Protein AF-0000000080324787 (afdb_homodimer)

Foldseek 3Di:
DVVVVVVVVVVVVLVVVCCVPPPVLVVLVVVLVVLVVLCVVLVPDPVLVVLLVVLSVQLNVLSSVLVVLLVVLCVVDVDDDPVSVVSSVVSVVSNVVSVVVSVVSSCVRCVVSVD/DVVVVVVVVVVVVLLVVCCVPPPVLVVLVVVLVVLVVLCVVLVPDPVLVVLLVVLSVQLNVLSSVLVVLLVVLCVVPVDDDPVSVVSSVVSVVSNVVSNVVSVVSSCVRCVVSVD

Secondary structure (DSSP, 8-state):
-HHHHHHHHHHHHHHHHHHHH-HHHHHHHHHHHHHHHHHHHTT--HHHHHHHHHHHHHHHHHHHHHHHHHHHHHHH--S--HHHHHHHHHHHHHHHHHHHHHHHHHHHHHHHHH-/-HHHHHHHHHHHHHHHHHHHH-HHHHHHHHHHHHHHHHHHHTT--HHHHHHHHHHHHHHHHHHHHHHHHHHHHHHH--S--HHHHHHHHHHHHHHHHHHHHHHHHHHHHHHHHH-

pLDDT: mean 95.69, std 5.21, range [59.5, 98.75]

Organism: NCBI:txid1503925

InterPro domains:
  IPR000829 DAGK family [PF01219] (9-110)
  IPR000829 DAGK family [PS01069] (63-74)
  IPR000829 DAGK family [PTHR34299] (2-114)
  IPR033717 Undecaprenol kinase [cd14265] (5-110)
  IPR036945 Diacylglycerol kinase (DAGK) superfamily [G3DSA:1.10.287.3610] (1-114)

Sequence (230 aa):
MRRLIKSFGYALSGIAYTVKTQMNFKIHLVATLLVGIAGWYLQLSGNEWLWILLAIGLVLVAELLNTAIELLVDLVSPEFNVQAGKVKDVAAGAVIVAAFISVIIAALIFIPKLIMRRLIKSFGYALSGIAYTVKTQMNFKIHLVATLLVGIAGWYLQLSGNEWLWILLAIGLVLVAELLNTAIELLVDLVSPEFNVQAGKVKDVAAGAVIVAAFISVIIAALIFIPKLI

Structure (mmCIF, N/CA/C/O backbone):
data_AF-0000000080324787-model_v1
#
loop_
_entity.id
_entity.type
_entity.pdbx_description
1 polymer 'Diacylglycerol kinase'
#
loop_
_atom_site.group_PDB
_atom_site.id
_atom_site.type_symbol
_atom_site.label_atom_id
_atom_site.label_alt_id
_atom_site.label_comp_id
_atom_site.label_asym_id
_atom_site.label_entity_id
_atom_site.label_seq_id
_atom_site.pdbx_PDB_ins_code
_atom_site.Cartn_x
_atom_site.Cartn_y
_atom_site.Cartn_z
_atom_site.occupancy
_atom_site.B_iso_or_equiv
_atom_site.auth_seq_id
_atom_site.auth_comp_id
_atom_site.auth_asym_id
_atom_site.auth_atom_id
_atom_site.pdbx_PDB_model_num
ATOM 1 N N . MET A 1 1 ? -21.062 7.918 -4.551 1 59.5 1 MET A N 1
ATOM 2 C CA . MET A 1 1 ? -20.344 7.543 -5.766 1 59.5 1 MET A CA 1
ATOM 3 C C . MET A 1 1 ? -19.453 8.68 -6.238 1 59.5 1 MET A C 1
ATOM 5 O O . MET A 1 1 ? -18.281 8.461 -6.543 1 59.5 1 MET A O 1
ATOM 9 N N . ARG A 1 2 ? -19.938 9.656 -6.156 1 68.19 2 ARG A N 1
ATOM 10 C CA . ARG A 1 2 ? -19.172 10.82 -6.602 1 68.19 2 ARG A CA 1
ATOM 11 C C . ARG A 1 2 ? -17.938 11.023 -5.734 1 68.19 2 ARG A C 1
ATOM 13 O O . ARG A 1 2 ? -16.844 11.312 -6.242 1 68.19 2 ARG A O 1
ATOM 20 N N . ARG A 1 3 ? -18.094 10.789 -4.516 1 77.25 3 ARG A N 1
ATOM 21 C CA . ARG A 1 3 ? -16.984 10.977 -3.584 1 77.25 3 ARG A CA 1
ATOM 22 C C . ARG A 1 3 ? -15.883 9.953 -3.828 1 77.25 3 ARG A C 1
ATOM 24 O O . ARG A 1 3 ? -14.695 10.273 -3.756 1 77.25 3 ARG A O 1
ATOM 31 N N . LEU A 1 4 ? -16.312 8.758 -4.219 1 77 4 LEU A N 1
ATOM 32 C CA . LEU A 1 4 ? -15.359 7.688 -4.488 1 77 4 LEU A CA 1
ATOM 33 C C . LEU A 1 4 ? -14.562 7.977 -5.758 1 77 4 LEU A C 1
ATOM 35 O O . LEU A 1 4 ? -13.352 7.789 -5.793 1 77 4 LEU A O 1
ATOM 39 N N . ILE A 1 5 ? -15.266 8.359 -6.766 1 82.06 5 ILE A N 1
ATOM 40 C CA . ILE A 1 5 ? -14.625 8.656 -8.039 1 82.06 5 ILE A CA 1
ATOM 41 C C . ILE A 1 5 ? -13.648 9.82 -7.867 1 82.06 5 ILE A C 1
ATOM 43 O O . ILE A 1 5 ? -12.531 9.789 -8.398 1 82.06 5 ILE A O 1
ATOM 47 N N . LYS A 1 6 ? -14.047 10.789 -7.148 1 85.06 6 LYS A N 1
ATOM 48 C CA . LYS A 1 6 ? -13.164 11.922 -6.891 1 85.06 6 LYS A CA 1
ATOM 49 C C . LYS A 1 6 ? -11.922 11.484 -6.117 1 85.06 6 LYS A C 1
ATOM 51 O O . LYS A 1 6 ? -10.812 11.938 -6.406 1 85.06 6 LYS A O 1
ATOM 56 N N . SER A 1 7 ? -12.156 10.586 -5.23 1 86.44 7 SER A N 1
ATOM 57 C CA . SER A 1 7 ? -11.047 10.086 -4.422 1 86.44 7 SER A CA 1
ATOM 58 C C . SER A 1 7 ? -10.039 9.328 -5.277 1 86.44 7 SER A C 1
ATOM 60 O O . SER A 1 7 ? -8.828 9.43 -5.059 1 86.44 7 SER A O 1
ATOM 62 N N . PHE A 1 8 ? -10.578 8.625 -6.254 1 90.25 8 PHE A N 1
ATOM 63 C CA . PHE A 1 8 ? -9.711 7.918 -7.188 1 90.25 8 PHE A CA 1
ATOM 64 C C . PHE A 1 8 ? -8.875 8.898 -8 1 90.25 8 PHE A C 1
ATOM 66 O O . PHE A 1 8 ? -7.688 8.664 -8.234 1 90.25 8 PHE A O 1
ATOM 73 N N . GLY A 1 9 ? -9.492 9.977 -8.43 1 92.56 9 GLY A N 1
ATOM 74 C CA . GLY A 1 9 ? -8.766 11.008 -9.148 1 92.56 9 GLY A CA 1
ATOM 75 C C . GLY A 1 9 ? -7.648 11.625 -8.328 1 92.56 9 GLY A C 1
ATOM 76 O O . GLY A 1 9 ? -6.543 11.844 -8.836 1 92.56 9 GLY A O 1
ATOM 77 N N . TYR A 1 10 ? -7.895 11.906 -7.117 1 93.31 10 TYR A N 1
ATOM 78 C CA . TYR A 1 10 ? -6.902 12.477 -6.211 1 93.31 10 TYR A CA 1
ATOM 79 C C . TYR A 1 10 ? -5.738 11.508 -6.004 1 93.31 10 TYR A C 1
ATOM 81 O O . TYR A 1 10 ? -4.578 11.922 -6.012 1 93.31 10 TYR A O 1
ATOM 89 N N . ALA A 1 11 ? -6.102 10.273 -5.855 1 95.81 11 ALA A N 1
ATOM 90 C CA . ALA A 1 11 ? -5.082 9.25 -5.652 1 95.81 11 ALA A CA 1
ATOM 91 C C . ALA A 1 11 ? -4.172 9.133 -6.871 1 95.81 11 ALA A C 1
ATOM 93 O O . ALA A 1 11 ? -2.951 9.031 -6.738 1 95.81 11 ALA A O 1
ATOM 94 N N . LEU A 1 12 ? -4.762 9.188 -8.078 1 96.56 12 LEU A N 1
ATOM 95 C CA . LEU A 1 12 ? -3.984 9.102 -9.312 1 96.56 12 LEU A CA 1
ATOM 96 C C . LEU A 1 12 ? -3.086 10.328 -9.469 1 96.56 12 LEU A C 1
ATOM 98 O O . LEU A 1 12 ? -1.963 10.219 -9.969 1 96.56 12 LEU A O 1
ATOM 102 N N . SER A 1 13 ? -3.59 11.406 -9.078 1 96.88 13 SER A N 1
ATOM 103 C CA . SER A 1 13 ? -2.771 12.609 -9.086 1 96.88 13 SER A CA 1
ATOM 104 C C . SER A 1 13 ? -1.568 12.477 -8.164 1 96.88 13 SER A C 1
ATOM 106 O O . SER A 1 13 ? -0.473 12.938 -8.484 1 96.88 13 SER A O 1
ATOM 108 N N . GLY A 1 14 ? -1.801 11.852 -7.02 1 97.62 14 GLY A N 1
ATOM 109 C CA . GLY A 1 14 ? -0.712 11.594 -6.09 1 97.62 14 GLY A CA 1
ATOM 110 C C . GLY A 1 14 ? 0.354 10.68 -6.652 1 97.62 14 GLY A C 1
ATOM 111 O O . GLY A 1 14 ? 1.55 10.93 -6.488 1 97.62 14 GLY A O 1
ATOM 112 N N . ILE A 1 15 ? -0.075 9.695 -7.324 1 98.19 15 ILE A N 1
ATOM 113 C CA . ILE A 1 15 ? 0.857 8.766 -7.949 1 98.19 15 ILE A CA 1
ATOM 114 C C . ILE A 1 15 ? 1.644 9.477 -9.047 1 98.19 15 ILE A C 1
ATOM 116 O O . ILE A 1 15 ? 2.867 9.352 -9.125 1 98.19 15 ILE A O 1
ATOM 120 N N . ALA A 1 16 ? 0.938 10.211 -9.875 1 98.12 16 ALA A N 1
ATOM 121 C CA . ALA A 1 16 ? 1.589 10.969 -10.938 1 98.12 16 ALA A CA 1
ATOM 122 C C . ALA A 1 16 ? 2.631 11.93 -10.375 1 98.12 16 ALA A C 1
ATOM 124 O O . ALA A 1 16 ? 3.723 12.07 -10.93 1 98.12 16 ALA A O 1
ATOM 125 N N . TYR A 1 17 ? 2.326 12.609 -9.328 1 98.12 17 TYR A N 1
ATOM 126 C CA . TYR A 1 17 ? 3.26 13.516 -8.664 1 98.12 17 TYR A CA 1
ATOM 127 C C . TYR A 1 17 ? 4.523 12.773 -8.234 1 98.12 17 TYR A C 1
ATOM 129 O O . TYR A 1 17 ? 5.637 13.266 -8.438 1 98.12 17 TYR A O 1
ATOM 137 N N . THR A 1 18 ? 4.289 11.625 -7.645 1 98.19 18 THR A N 1
ATOM 138 C CA . THR A 1 18 ? 5.41 10.836 -7.145 1 98.19 18 THR A CA 1
ATOM 139 C C . THR A 1 18 ? 6.301 10.367 -8.289 1 98.19 18 THR A C 1
ATOM 141 O O . THR A 1 18 ? 7.527 10.43 -8.195 1 98.19 18 THR A O 1
ATOM 144 N N . VAL A 1 19 ? 5.719 9.938 -9.383 1 98 19 VAL A N 1
ATOM 145 C CA . VAL A 1 19 ? 6.473 9.508 -10.555 1 98 19 VAL A CA 1
ATOM 146 C C . VAL A 1 19 ? 7.301 10.672 -11.094 1 98 19 VAL A C 1
ATOM 148 O O . VAL A 1 19 ? 8.461 10.5 -11.469 1 98 19 VAL A O 1
ATOM 151 N N . LYS A 1 20 ? 6.766 11.789 -11.094 1 97.69 20 LYS A N 1
ATOM 152 C CA . LYS A 1 20 ? 7.398 12.961 -11.688 1 97.69 20 LYS A CA 1
ATOM 153 C C . LYS A 1 20 ? 8.523 13.492 -10.797 1 97.69 20 LYS A C 1
ATOM 155 O O . LYS A 1 20 ? 9.523 14 -11.297 1 97.69 20 LYS A O 1
ATOM 160 N N . THR A 1 21 ? 8.445 13.281 -9.516 1 97.38 21 THR A N 1
ATOM 161 C CA . THR A 1 21 ? 9.328 14.039 -8.633 1 97.38 21 THR A CA 1
ATOM 162 C C . THR A 1 21 ? 10.305 13.109 -7.922 1 97.38 21 THR A C 1
ATOM 164 O O . THR A 1 21 ? 11.32 13.562 -7.387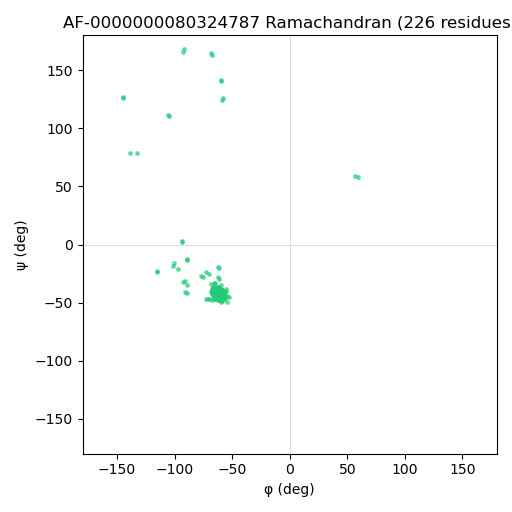 1 97.38 21 THR A O 1
ATOM 167 N N . GLN A 1 22 ? 9.93 11.844 -7.797 1 97.5 22 GLN A N 1
ATOM 168 C CA . GLN A 1 22 ? 10.766 10.914 -7.039 1 97.5 22 GLN A CA 1
ATOM 169 C C . GLN A 1 22 ? 11.531 9.977 -7.969 1 97.5 22 GLN A C 1
ATOM 171 O O . GLN A 1 22 ? 10.953 9.055 -8.547 1 97.5 22 GLN A O 1
ATOM 176 N N . MET A 1 23 ? 12.844 10.188 -8 1 97.25 23 MET A N 1
ATOM 177 C CA . MET A 1 23 ? 13.695 9.328 -8.812 1 97.25 23 MET A CA 1
ATOM 178 C C . MET A 1 23 ? 13.617 7.883 -8.336 1 97.25 23 MET A C 1
ATOM 180 O O . MET A 1 23 ? 13.586 6.957 -9.148 1 97.25 23 MET A O 1
ATOM 184 N N . ASN A 1 24 ? 13.617 7.695 -7.008 1 97.12 24 ASN A N 1
ATOM 185 C CA . ASN A 1 24 ? 13.516 6.352 -6.449 1 97.12 24 ASN A CA 1
ATOM 186 C C . ASN A 1 24 ? 12.281 5.621 -6.965 1 97.12 24 ASN A C 1
ATOM 188 O O . ASN A 1 24 ? 12.336 4.422 -7.242 1 97.12 24 ASN A O 1
ATOM 192 N N . PHE A 1 25 ? 11.203 6.281 -7.078 1 98.25 25 PHE A N 1
ATOM 193 C CA . PHE A 1 25 ? 9.969 5.648 -7.535 1 98.25 25 PHE A CA 1
ATOM 194 C C . PHE A 1 25 ? 10.086 5.223 -8.992 1 98.25 25 PHE A C 1
ATOM 196 O O . PHE A 1 25 ? 9.617 4.148 -9.367 1 98.25 25 PHE A O 1
ATOM 203 N N . LYS A 1 26 ? 10.68 6.008 -9.789 1 98.06 26 LYS A N 1
ATOM 204 C CA . LYS A 1 26 ? 10.922 5.66 -11.188 1 98.06 26 LYS A CA 1
ATOM 205 C C . LYS A 1 26 ? 11.781 4.402 -11.297 1 98.06 26 LYS A C 1
ATOM 207 O O . LYS A 1 26 ? 11.508 3.525 -12.117 1 98.06 26 LYS A O 1
ATOM 212 N N . ILE A 1 27 ? 12.758 4.352 -10.484 1 97.75 27 ILE A N 1
ATOM 213 C CA . ILE A 1 27 ? 13.633 3.186 -10.469 1 97.75 27 ILE A CA 1
ATOM 214 C C . ILE A 1 27 ? 12.828 1.946 -10.078 1 97.75 27 ILE A C 1
ATOM 216 O O . ILE A 1 27 ? 12.961 0.892 -10.703 1 97.75 27 ILE A O 1
ATOM 220 N N . HIS A 1 28 ? 11.977 2.121 -9.039 1 98.12 28 HIS A N 1
ATOM 221 C CA . HIS A 1 28 ? 11.141 1.005 -8.617 1 98.12 28 HIS A CA 1
ATOM 222 C C . HIS A 1 28 ? 10.188 0.582 -9.727 1 98.12 28 HIS A C 1
ATOM 224 O O . HIS A 1 28 ? 9.922 -0.61 -9.906 1 98.12 28 HIS A O 1
ATOM 230 N N . LEU A 1 29 ? 9.656 1.534 -10.492 1 98.19 29 LEU A N 1
ATOM 231 C CA . LEU A 1 29 ? 8.75 1.203 -11.586 1 98.19 29 LEU A CA 1
ATOM 232 C C . LEU A 1 29 ? 9.484 0.45 -12.688 1 98.19 29 LEU A C 1
ATOM 234 O O . LEU A 1 29 ? 8.953 -0.515 -13.242 1 98.19 29 LEU A O 1
ATOM 238 N N . VAL A 1 30 ? 10.672 0.864 -13.023 1 97.94 30 VAL A N 1
ATOM 239 C CA . VAL A 1 30 ? 11.477 0.183 -14.023 1 97.94 30 VAL A CA 1
ATOM 240 C C . VAL A 1 30 ? 11.805 -1.23 -13.555 1 97.94 30 VAL A C 1
ATOM 242 O O . VAL A 1 30 ? 11.695 -2.191 -14.32 1 97.94 30 VAL A O 1
ATOM 245 N N . ALA A 1 31 ? 12.234 -1.33 -12.312 1 97.94 31 ALA A N 1
ATOM 246 C CA . ALA A 1 31 ? 12.516 -2.646 -11.742 1 97.94 31 ALA A CA 1
ATOM 247 C C . ALA A 1 31 ? 11.289 -3.549 -11.812 1 97.94 31 ALA A C 1
ATOM 249 O O . ALA A 1 31 ? 11.398 -4.738 -12.125 1 97.94 31 ALA A O 1
ATOM 250 N N . THR A 1 32 ? 10.117 -2.996 -11.461 1 98.06 32 THR A N 1
ATOM 251 C CA . THR A 1 32 ? 8.859 -3.734 -11.516 1 98.06 32 THR A CA 1
ATOM 252 C C . THR A 1 32 ? 8.617 -4.273 -12.922 1 98.06 32 THR A C 1
ATOM 254 O O . THR A 1 32 ? 8.25 -5.441 -13.086 1 98.06 32 THR A O 1
ATOM 257 N N . LEU A 1 33 ? 8.828 -3.443 -13.898 1 97.94 33 LEU A N 1
ATOM 258 C CA . LEU A 1 33 ? 8.633 -3.854 -15.281 1 97.94 33 LEU A CA 1
ATOM 259 C C . LEU A 1 33 ? 9.617 -4.957 -15.664 1 97.94 33 LEU A C 1
ATOM 261 O O . LEU A 1 33 ? 9.234 -5.945 -16.297 1 97.94 33 LEU A O 1
ATOM 265 N N . LEU A 1 34 ? 10.859 -4.809 -15.305 1 97.88 34 LEU A N 1
ATOM 266 C CA . LEU A 1 34 ? 11.883 -5.793 -15.633 1 97.88 34 LEU A CA 1
ATOM 267 C C . LEU A 1 34 ? 11.586 -7.129 -14.961 1 97.88 34 LEU A C 1
ATOM 269 O O . LEU A 1 34 ? 11.695 -8.18 -15.602 1 97.88 34 LEU A O 1
ATOM 273 N N . VAL A 1 35 ? 11.211 -7.062 -13.711 1 98 35 VAL A N 1
ATOM 274 C CA . VAL A 1 35 ? 10.891 -8.281 -12.984 1 98 35 VAL A CA 1
ATOM 275 C C . VAL A 1 35 ? 9.656 -8.938 -13.594 1 98 35 VAL A C 1
ATOM 277 O O . VAL A 1 35 ? 9.555 -10.164 -13.648 1 98 35 VAL A O 1
ATOM 280 N N . GLY A 1 36 ? 8.695 -8.117 -14.016 1 98 36 GLY A N 1
ATOM 281 C CA . GLY A 1 36 ? 7.523 -8.648 -14.703 1 98 36 GLY A CA 1
ATOM 282 C C . GLY A 1 36 ? 7.863 -9.383 -15.984 1 98 36 GLY A C 1
ATOM 283 O O . GLY A 1 36 ? 7.367 -10.492 -16.219 1 98 36 GLY A O 1
ATOM 284 N N . ILE A 1 37 ? 8.68 -8.781 -16.797 1 97.94 37 ILE A N 1
ATOM 285 C CA . ILE A 1 37 ? 9.094 -9.367 -18.062 1 97.94 37 ILE A CA 1
ATOM 286 C C . ILE A 1 37 ? 9.883 -10.648 -17.812 1 97.94 37 ILE A C 1
ATOM 288 O O . ILE A 1 37 ? 9.648 -11.672 -18.453 1 97.94 37 ILE A O 1
ATOM 292 N N . ALA A 1 38 ? 10.812 -10.617 -16.906 1 97.81 38 ALA A N 1
ATOM 293 C CA . ALA A 1 38 ? 11.602 -11.789 -16.547 1 97.81 38 ALA A CA 1
ATOM 294 C C . ALA A 1 38 ? 10.711 -12.93 -16.062 1 97.81 38 ALA A C 1
ATOM 296 O O . ALA A 1 38 ? 10.914 -14.086 -16.422 1 97.81 38 ALA A O 1
ATOM 297 N N . GLY A 1 39 ? 9.734 -12.562 -15.188 1 97.81 39 GLY A N 1
ATOM 298 C CA . GLY A 1 39 ? 8.812 -13.57 -14.695 1 97.81 39 GLY A CA 1
ATOM 299 C C . GLY A 1 39 ? 8 -14.227 -15.797 1 97.81 39 GLY A C 1
ATOM 300 O O . GLY A 1 39 ? 7.777 -15.438 -15.773 1 97.81 39 GLY A O 1
ATOM 301 N N . TRP A 1 40 ? 7.582 -13.375 -16.703 1 97.62 40 TRP A N 1
ATOM 302 C CA . TRP A 1 40 ? 6.84 -13.906 -17.859 1 97.62 40 TRP A CA 1
ATOM 303 C C . TRP A 1 40 ? 7.73 -14.805 -18.703 1 97.62 40 TRP A C 1
ATOM 305 O O . TRP A 1 40 ? 7.332 -15.914 -19.078 1 97.62 40 TRP A O 1
ATOM 315 N N . TYR A 1 41 ? 8.953 -14.391 -18.953 1 97.31 41 TYR A N 1
ATOM 316 C CA . TYR A 1 41 ? 9.891 -15.109 -19.797 1 97.31 41 TYR A CA 1
ATOM 317 C C . TYR A 1 41 ? 10.289 -16.438 -19.172 1 97.31 41 TYR A C 1
ATOM 319 O O . TYR A 1 41 ? 10.391 -17.453 -19.859 1 97.31 41 TYR A O 1
ATOM 327 N N . LEU A 1 42 ? 10.438 -16.453 -17.906 1 97.56 42 LEU A N 1
ATOM 328 C CA . LEU A 1 42 ? 10.914 -17.641 -17.203 1 97.56 42 LEU A CA 1
ATOM 329 C C . LEU A 1 42 ? 9.742 -18.484 -16.719 1 97.56 42 LEU A C 1
ATOM 331 O O . LEU A 1 42 ? 9.938 -19.453 -15.984 1 97.56 42 LEU A O 1
ATOM 335 N N . GLN A 1 43 ? 8.523 -18.047 -17.031 1 97.19 43 GLN A N 1
ATOM 336 C CA . GLN A 1 43 ? 7.301 -18.797 -16.75 1 97.19 43 GLN A CA 1
ATOM 337 C C . GLN A 1 43 ? 7.152 -19.078 -15.266 1 97.19 43 GLN A C 1
ATOM 339 O O . GLN A 1 43 ? 6.953 -20.234 -14.867 1 97.19 43 GLN A O 1
ATOM 344 N N . LEU A 1 44 ? 7.133 -18.078 -14.539 1 97.06 44 LEU A N 1
ATOM 345 C CA . LEU A 1 44 ? 6.926 -18.219 -13.102 1 97.06 44 LEU A CA 1
ATOM 346 C C . LEU A 1 44 ? 5.59 -18.891 -12.812 1 97.06 44 LEU A C 1
ATOM 348 O O . LEU A 1 44 ? 4.602 -18.641 -13.508 1 97.06 44 LEU A O 1
ATOM 352 N N . SER A 1 45 ? 5.645 -19.797 -11.719 1 96.19 45 SER A N 1
ATOM 353 C CA . SER A 1 45 ? 4.402 -20.391 -11.242 1 96.19 45 SER A CA 1
ATOM 354 C C . SER A 1 45 ? 3.498 -19.359 -10.586 1 96.19 45 SER A C 1
ATOM 356 O O . SER A 1 45 ? 3.947 -18.266 -10.25 1 96.19 45 SER A O 1
ATOM 358 N N . GLY A 1 46 ? 2.166 -19.719 -10.375 1 95.44 46 GLY A N 1
ATOM 359 C CA . GLY A 1 46 ? 1.242 -18.828 -9.68 1 95.44 46 GLY A CA 1
ATOM 360 C C . GLY A 1 46 ? 1.741 -18.406 -8.312 1 95.44 46 GLY A C 1
ATOM 361 O O . GLY A 1 46 ? 1.663 -17.234 -7.953 1 95.44 46 GLY A O 1
ATOM 362 N N . ASN A 1 47 ? 2.24 -19.422 -7.617 1 95.25 47 ASN A N 1
ATOM 363 C CA . ASN A 1 47 ? 2.752 -19.141 -6.281 1 95.25 47 ASN A CA 1
ATOM 364 C C . ASN A 1 47 ? 3.928 -18.172 -6.324 1 95.25 47 ASN A C 1
ATOM 366 O O . ASN A 1 47 ? 4.031 -17.281 -5.48 1 95.25 47 ASN A O 1
ATOM 370 N N . GLU A 1 48 ? 4.789 -18.297 -7.262 1 97.31 48 GLU A N 1
ATOM 371 C CA . GLU A 1 48 ? 5.934 -17.406 -7.406 1 97.31 48 GLU A CA 1
ATOM 372 C C . GLU A 1 48 ? 5.484 -15.992 -7.75 1 97.31 48 GLU A C 1
ATOM 374 O O . GLU A 1 48 ? 6.027 -15.016 -7.227 1 97.31 48 GLU A O 1
ATOM 379 N N . TRP A 1 49 ? 4.488 -15.867 -8.594 1 97.56 49 TRP A N 1
ATOM 380 C CA . TRP A 1 49 ? 3.938 -14.562 -8.945 1 97.56 49 TRP A CA 1
ATOM 381 C C . TRP A 1 49 ? 3.355 -13.867 -7.719 1 97.56 49 TRP A C 1
ATOM 383 O O . TRP A 1 49 ? 3.465 -12.648 -7.578 1 97.56 49 TRP A O 1
ATOM 393 N N . LEU A 1 50 ? 2.742 -14.609 -6.867 1 97.94 50 LEU A N 1
ATOM 394 C CA . LEU A 1 50 ? 2.152 -14.031 -5.664 1 97.94 50 LEU A CA 1
ATOM 395 C C . LEU A 1 50 ? 3.219 -13.367 -4.801 1 97.94 50 LEU A C 1
ATOM 397 O O . LEU A 1 50 ? 3.01 -12.273 -4.285 1 97.94 50 LEU A O 1
ATOM 401 N N . TRP A 1 51 ? 4.348 -14.016 -4.621 1 97.19 51 TRP A N 1
ATOM 402 C CA . TRP A 1 51 ? 5.441 -13.453 -3.836 1 97.19 51 TRP A CA 1
ATOM 403 C C . TRP A 1 51 ? 6 -12.195 -4.492 1 97.19 51 TRP A C 1
ATOM 405 O O . TRP A 1 51 ? 6.281 -11.211 -3.812 1 97.19 51 TRP A O 1
ATOM 415 N N . ILE A 1 52 ? 6.141 -12.242 -5.789 1 98.12 52 ILE A N 1
ATOM 416 C CA . ILE A 1 52 ? 6.688 -11.102 -6.52 1 98.12 52 ILE A CA 1
ATOM 417 C C . ILE A 1 52 ? 5.742 -9.906 -6.398 1 98.12 52 ILE A C 1
ATOM 419 O O . ILE A 1 52 ? 6.184 -8.789 -6.141 1 98.12 52 ILE A O 1
ATOM 423 N N . LEU A 1 53 ? 4.477 -10.164 -6.566 1 98.19 53 LEU A N 1
ATOM 424 C CA . LEU A 1 53 ? 3.486 -9.094 -6.496 1 98.19 53 LEU A CA 1
ATOM 425 C C . LEU A 1 53 ? 3.477 -8.453 -5.109 1 98.19 53 LEU A C 1
ATOM 427 O O . LEU A 1 53 ? 3.418 -7.23 -4.988 1 98.19 53 LEU A O 1
ATOM 431 N N . LEU A 1 54 ? 3.562 -9.234 -4.086 1 97.75 54 LEU A N 1
ATOM 432 C CA . LEU A 1 54 ? 3.576 -8.695 -2.73 1 97.75 54 LEU A CA 1
ATOM 433 C C . LEU A 1 54 ? 4.824 -7.844 -2.494 1 97.75 54 LEU A C 1
ATOM 435 O O . LEU A 1 54 ? 4.75 -6.797 -1.852 1 97.75 54 LEU A O 1
ATOM 439 N N . ALA A 1 55 ? 5.906 -8.359 -2.979 1 98.19 55 ALA A N 1
ATOM 440 C CA . ALA A 1 55 ? 7.156 -7.621 -2.834 1 98.19 55 ALA A CA 1
ATOM 441 C C . ALA A 1 55 ? 7.082 -6.273 -3.547 1 98.19 55 ALA A C 1
ATOM 443 O O . ALA A 1 55 ? 7.5 -5.25 -2.996 1 98.19 55 ALA A O 1
ATOM 444 N N . ILE A 1 56 ? 6.559 -6.293 -4.773 1 98.19 56 ILE A N 1
ATOM 445 C CA . ILE A 1 56 ? 6.383 -5.066 -5.543 1 98.19 56 ILE A CA 1
ATOM 446 C C . ILE A 1 56 ? 5.469 -4.109 -4.781 1 98.19 56 ILE A C 1
ATOM 448 O O . ILE A 1 56 ? 5.789 -2.926 -4.629 1 98.19 56 ILE A O 1
ATOM 452 N N . GLY A 1 57 ? 4.34 -4.59 -4.324 1 98.44 57 GLY A N 1
ATOM 453 C CA . GLY A 1 57 ? 3.41 -3.771 -3.562 1 98.44 57 GLY A CA 1
ATOM 454 C C . GLY A 1 57 ? 4.039 -3.148 -2.33 1 98.44 57 GLY A C 1
ATOM 455 O O . GLY A 1 57 ? 3.82 -1.969 -2.045 1 98.44 57 GLY A O 1
ATOM 456 N N . LEU A 1 58 ? 4.797 -3.945 -1.609 1 98.06 58 LEU A N 1
ATOM 457 C CA . LEU A 1 58 ? 5.465 -3.484 -0.397 1 98.06 58 LEU A CA 1
ATOM 458 C C . LEU A 1 58 ? 6.363 -2.287 -0.692 1 98.06 58 LEU A C 1
ATOM 460 O O . LEU A 1 58 ? 6.312 -1.28 0.019 1 98.06 58 LEU A O 1
ATOM 464 N N . VAL A 1 59 ? 7.133 -2.371 -1.735 1 98.75 59 VAL A N 1
ATOM 465 C CA . VAL A 1 59 ? 8.109 -1.333 -2.055 1 98.75 59 VAL A CA 1
ATOM 466 C C . VAL A 1 59 ? 7.387 -0.078 -2.543 1 98.75 59 VAL A C 1
ATOM 468 O O . VAL A 1 59 ? 7.699 1.032 -2.105 1 98.75 59 VAL A O 1
ATOM 471 N N . LEU A 1 60 ? 6.457 -0.254 -3.443 1 98.75 60 LEU A N 1
ATOM 472 C CA . LEU A 1 60 ? 5.777 0.898 -4.023 1 98.75 60 LEU A CA 1
ATOM 473 C C . LEU A 1 60 ? 4.957 1.634 -2.969 1 98.75 60 LEU A C 1
ATOM 475 O O . LEU A 1 60 ? 4.953 2.865 -2.928 1 98.75 60 LEU A O 1
ATOM 479 N N . VAL A 1 61 ? 4.273 0.901 -2.127 1 98.69 61 VAL A N 1
ATOM 480 C CA . VAL A 1 61 ? 3.482 1.503 -1.061 1 98.69 61 VAL A CA 1
ATOM 481 C C . VAL A 1 61 ? 4.402 2.238 -0.088 1 98.69 61 VAL A C 1
ATOM 483 O O . VAL A 1 61 ? 4.113 3.369 0.314 1 98.69 61 VAL A O 1
ATOM 486 N N . ALA A 1 62 ? 5.496 1.647 0.289 1 98.62 62 ALA A N 1
ATOM 487 C CA . ALA A 1 62 ? 6.457 2.287 1.185 1 98.62 62 ALA A CA 1
ATOM 488 C C . ALA A 1 62 ? 6.965 3.6 0.597 1 98.62 62 ALA A C 1
ATOM 490 O O . ALA A 1 62 ? 7.078 4.602 1.306 1 98.62 62 ALA A O 1
ATOM 491 N N . GLU A 1 63 ? 7.316 3.6 -0.685 1 98.69 63 GLU A N 1
ATOM 492 C CA . GLU A 1 63 ? 7.84 4.797 -1.332 1 98.69 63 GLU A CA 1
ATOM 493 C C . GLU A 1 63 ? 6.793 5.906 -1.373 1 98.69 63 GLU A C 1
ATOM 495 O O . GLU A 1 63 ? 7.113 7.078 -1.157 1 98.69 63 GLU A O 1
ATOM 500 N N . LEU A 1 64 ? 5.578 5.547 -1.685 1 98.75 64 LEU A N 1
ATOM 501 C CA . LEU A 1 64 ? 4.508 6.535 -1.705 1 98.75 64 LEU A CA 1
ATOM 502 C C . LEU A 1 64 ? 4.289 7.129 -0.316 1 98.75 64 LEU A C 1
ATOM 504 O O . LEU A 1 64 ? 4.148 8.344 -0.17 1 98.75 64 LEU A O 1
ATOM 508 N N . LEU A 1 65 ? 4.289 6.312 0.694 1 98.5 65 LEU A N 1
ATOM 509 C CA . LEU A 1 65 ? 4.133 6.805 2.059 1 98.5 65 LEU A CA 1
ATOM 510 C C . LEU A 1 65 ? 5.328 7.664 2.465 1 98.5 65 LEU A C 1
ATOM 512 O O . LEU A 1 65 ? 5.164 8.68 3.143 1 98.5 65 LEU A O 1
ATOM 516 N N . ASN A 1 66 ? 6.508 7.281 2.037 1 98.56 66 ASN A N 1
ATOM 517 C CA . ASN A 1 66 ? 7.691 8.102 2.275 1 98.56 66 ASN A CA 1
ATOM 518 C C . ASN A 1 66 ? 7.551 9.484 1.642 1 98.56 66 ASN A C 1
ATOM 520 O O . ASN A 1 66 ? 7.883 10.492 2.266 1 98.56 66 ASN A O 1
ATOM 524 N N . THR A 1 67 ? 7.086 9.484 0.405 1 98.69 67 THR A N 1
ATOM 525 C CA . THR A 1 67 ? 6.891 10.75 -0.302 1 98.69 67 THR A CA 1
ATOM 526 C C . THR A 1 67 ? 5.867 11.625 0.42 1 98.69 67 THR A C 1
ATOM 528 O O . THR A 1 67 ? 6.062 12.828 0.556 1 98.69 67 THR A O 1
ATOM 531 N N . ALA A 1 68 ? 4.762 11.047 0.898 1 98.62 68 ALA A N 1
ATOM 532 C CA . ALA A 1 68 ? 3.76 11.781 1.663 1 98.62 68 ALA A CA 1
ATOM 533 C C . ALA A 1 68 ? 4.367 12.383 2.926 1 98.62 68 ALA A C 1
ATOM 535 O O . ALA A 1 68 ? 4.082 13.531 3.273 1 98.62 68 ALA A O 1
ATOM 536 N N . ILE A 1 69 ? 5.203 11.617 3.584 1 98.19 69 ILE A N 1
ATOM 537 C CA . ILE A 1 69 ? 5.855 12.078 4.805 1 98.19 69 ILE A CA 1
ATOM 538 C C . ILE A 1 69 ? 6.793 13.242 4.48 1 98.19 69 ILE A C 1
ATOM 540 O O . ILE A 1 69 ? 6.82 14.242 5.199 1 98.19 69 ILE A O 1
ATOM 544 N N . GLU A 1 70 ? 7.535 13.102 3.422 1 98.06 70 GLU A N 1
ATOM 545 C CA . GLU A 1 70 ? 8.438 14.172 3.004 1 98.06 70 GLU A CA 1
ATOM 546 C C . GLU A 1 70 ? 7.668 15.461 2.734 1 98.06 70 GLU A C 1
ATOM 548 O O . GLU A 1 70 ? 8.07 16.531 3.189 1 98.06 70 GLU A O 1
ATOM 553 N N . LEU A 1 71 ? 6.598 15.328 1.976 1 98 71 LEU A N 1
ATOM 554 C CA . LEU A 1 71 ? 5.777 16.484 1.657 1 98 71 LEU A CA 1
ATOM 555 C C . LEU A 1 71 ? 5.195 17.109 2.924 1 98 71 LEU A C 1
ATOM 557 O O . LEU A 1 71 ? 5.125 18.328 3.047 1 98 71 LEU A O 1
ATOM 561 N N . LEU A 1 72 ? 4.789 16.312 3.832 1 97.62 72 LEU A N 1
ATOM 562 C CA . LEU A 1 72 ? 4.211 16.781 5.086 1 97.62 72 LEU A CA 1
ATOM 563 C C . LEU A 1 72 ? 5.25 17.531 5.918 1 97.62 72 LEU A C 1
ATOM 565 O O . LEU A 1 72 ? 4.953 18.578 6.496 1 97.62 72 LEU A O 1
ATOM 569 N N . VAL A 1 73 ? 6.418 16.938 5.984 1 97.5 73 VAL A N 1
ATOM 570 C CA . VAL A 1 73 ? 7.504 17.578 6.727 1 97.5 73 VAL A CA 1
ATOM 571 C C . VAL A 1 73 ? 7.812 18.938 6.125 1 97.5 73 VAL A C 1
ATOM 573 O O . VAL A 1 73 ? 8 19.922 6.855 1 97.5 73 VAL A O 1
ATOM 576 N N . ASP A 1 74 ? 7.809 19 4.781 1 96.44 74 ASP A N 1
ATOM 577 C CA . ASP A 1 74 ? 8.078 20.266 4.113 1 96.44 74 ASP A CA 1
ATOM 578 C C . ASP A 1 74 ? 6.965 21.281 4.391 1 96.44 74 ASP A C 1
ATOM 580 O O . ASP A 1 74 ? 7.215 22.484 4.453 1 96.44 74 ASP A O 1
ATOM 584 N N . LEU A 1 75 ? 5.801 20.797 4.516 1 94.94 75 LEU A N 1
ATOM 585 C CA . LEU A 1 75 ? 4.652 21.641 4.82 1 94.94 75 LEU A CA 1
ATOM 586 C C . LEU A 1 75 ? 4.762 22.219 6.223 1 94.94 75 LEU A C 1
ATOM 588 O O . LEU A 1 75 ? 4.504 23.406 6.426 1 94.94 75 LEU A O 1
ATOM 592 N N . VAL A 1 76 ? 5.219 21.453 7.156 1 94.94 76 VAL A N 1
ATOM 593 C CA . VAL A 1 76 ? 5.203 21.844 8.562 1 94.94 76 VAL A CA 1
ATOM 594 C C . VAL A 1 76 ? 6.488 22.594 8.906 1 94.94 76 VAL A C 1
ATOM 596 O O . VAL A 1 76 ? 6.512 23.406 9.828 1 94.94 76 VAL A O 1
ATOM 599 N N . SER A 1 77 ? 7.523 22.188 8.289 1 93.88 77 SER A N 1
ATOM 600 C CA . SER A 1 77 ? 8.844 22.75 8.539 1 93.88 77 SER A CA 1
ATOM 601 C C . SER A 1 77 ? 9.562 23.078 7.234 1 93.88 77 SER A C 1
ATOM 603 O O . SER A 1 77 ? 10.516 22.406 6.852 1 93.88 77 SER A O 1
ATOM 605 N N . PRO A 1 78 ? 9.172 24.203 6.66 1 89.38 78 PRO A N 1
ATOM 606 C CA . PRO A 1 78 ? 9.734 24.562 5.355 1 89.38 78 PRO A CA 1
ATOM 607 C C . PRO A 1 78 ? 11.203 24.953 5.438 1 89.38 78 PRO A C 1
ATOM 609 O O . PRO A 1 78 ? 11.938 24.859 4.449 1 89.38 78 PRO A O 1
ATOM 612 N N . GLU A 1 79 ? 11.594 25.422 6.668 1 92 79 GLU A N 1
ATOM 613 C CA . GLU A 1 79 ? 12.992 25.781 6.871 1 92 79 GLU A CA 1
ATOM 614 C C . GLU A 1 79 ? 13.805 24.609 7.406 1 92 79 GLU A C 1
ATOM 616 O O . GLU A 1 79 ? 13.242 23.594 7.801 1 92 79 GLU A O 1
ATOM 621 N N . PHE A 1 80 ? 15.148 24.844 7.359 1 90.75 80 PHE A N 1
ATOM 622 C CA . PHE A 1 80 ? 16.031 23.797 7.84 1 90.75 80 PHE A CA 1
ATOM 623 C C . PHE A 1 80 ? 15.734 23.469 9.305 1 90.75 80 PHE A C 1
ATOM 625 O O . PHE A 1 80 ? 15.641 24.375 10.133 1 90.75 80 PHE A O 1
ATOM 632 N N . ASN A 1 81 ? 15.469 22.234 9.586 1 94.56 81 ASN A N 1
ATOM 633 C CA . ASN A 1 81 ? 15.188 21.703 10.922 1 94.56 81 ASN A CA 1
ATOM 634 C C . ASN A 1 81 ? 15.742 20.281 11.086 1 94.56 81 ASN A C 1
ATOM 636 O O . ASN A 1 81 ? 15.422 19.391 10.305 1 94.56 81 ASN A O 1
ATOM 640 N N . VAL A 1 82 ? 16.484 20.172 12.102 1 95.19 82 VAL A N 1
ATOM 641 C CA . VAL A 1 82 ? 17.203 18.922 12.32 1 95.19 82 VAL A CA 1
ATOM 642 C C . VAL A 1 82 ? 16.203 17.781 12.539 1 95.19 82 VAL A C 1
ATOM 644 O O . VAL A 1 82 ? 16.359 16.688 12 1 95.19 82 VAL A O 1
ATOM 647 N N . GLN A 1 83 ? 15.195 18.016 13.328 1 96.31 83 GLN A N 1
ATOM 648 C CA . GLN A 1 83 ? 14.18 17 13.602 1 96.31 83 GLN A CA 1
ATOM 649 C C . GLN A 1 83 ? 13.43 16.625 12.328 1 96.31 83 GLN A C 1
ATOM 651 O O . GLN A 1 83 ? 13.094 15.461 12.117 1 96.31 83 GLN A O 1
ATOM 656 N N . ALA A 1 84 ? 13.188 17.578 11.5 1 95.94 84 ALA A N 1
ATOM 657 C CA . ALA A 1 84 ? 12.531 17.328 10.211 1 95.94 84 ALA A CA 1
ATOM 658 C C . ALA A 1 84 ? 13.383 16.406 9.336 1 95.94 84 ALA A C 1
ATOM 660 O O . ALA A 1 84 ? 12.852 15.508 8.688 1 95.94 84 ALA A O 1
ATOM 661 N N . GLY A 1 85 ? 14.688 16.703 9.352 1 96.5 85 GLY A N 1
ATOM 662 C CA . GLY A 1 85 ? 15.594 15.828 8.617 1 96.5 85 GLY A CA 1
ATOM 663 C C . GLY A 1 85 ? 15.578 14.391 9.102 1 96.5 85 GLY A C 1
ATOM 664 O O . GLY A 1 85 ? 15.609 13.461 8.305 1 96.5 85 GLY A O 1
ATOM 665 N N . LYS A 1 86 ? 15.484 14.211 10.359 1 97.75 86 LYS A N 1
ATOM 666 C CA . LYS A 1 86 ? 15.445 12.875 10.938 1 97.75 86 LYS A CA 1
ATOM 667 C C . LYS A 1 86 ? 14.172 12.133 10.531 1 97.75 86 LYS A C 1
ATOM 669 O O . LYS A 1 86 ? 14.203 10.922 10.281 1 97.75 86 LYS A O 1
ATOM 674 N N . VAL A 1 87 ? 13.055 12.812 10.523 1 97.19 87 VAL A N 1
ATOM 675 C CA . VAL A 1 87 ? 11.789 12.211 10.094 1 97.19 87 VAL A CA 1
ATOM 676 C C . VAL A 1 87 ? 11.93 11.688 8.664 1 97.19 87 VAL A C 1
ATOM 678 O O . VAL A 1 87 ? 11.578 10.539 8.391 1 97.19 87 VAL A O 1
ATOM 681 N N . LYS A 1 88 ? 12.508 12.484 7.758 1 97.81 88 LYS A N 1
ATOM 682 C CA . LYS A 1 88 ? 12.672 12.094 6.359 1 97.81 88 LYS A CA 1
ATOM 683 C C . LYS A 1 88 ? 13.656 10.938 6.223 1 97.81 88 LYS A C 1
ATOM 685 O O . LYS A 1 88 ? 13.438 10.016 5.43 1 97.81 88 LYS A O 1
ATOM 690 N N . ASP A 1 89 ? 14.703 10.984 7.027 1 97.88 89 ASP A N 1
ATOM 691 C CA . ASP A 1 89 ? 15.695 9.906 7.004 1 97.88 89 ASP A CA 1
ATOM 692 C C . ASP A 1 89 ? 15.07 8.578 7.434 1 97.88 89 ASP A C 1
ATOM 694 O O . ASP A 1 89 ? 15.328 7.543 6.82 1 97.88 89 ASP A O 1
ATOM 698 N N . VAL A 1 90 ? 14.305 8.633 8.492 1 98.19 90 VAL A N 1
ATOM 699 C CA . VAL A 1 90 ? 13.672 7.426 9.008 1 98.19 90 VAL A CA 1
ATOM 700 C C . VAL A 1 90 ? 12.68 6.883 7.977 1 98.19 90 VAL A C 1
ATOM 702 O O . VAL A 1 90 ? 12.641 5.676 7.723 1 98.19 90 VAL A O 1
ATOM 705 N N . ALA A 1 91 ? 11.898 7.746 7.363 1 98 91 ALA A N 1
ATOM 706 C CA . ALA A 1 91 ? 10.945 7.32 6.34 1 98 91 ALA A CA 1
ATOM 707 C C . ALA A 1 91 ? 11.664 6.707 5.145 1 98 91 ALA A C 1
ATOM 709 O O . ALA A 1 91 ? 11.242 5.672 4.621 1 98 91 ALA A O 1
ATOM 710 N N . ALA A 1 92 ? 12.727 7.305 4.75 1 97.75 92 ALA A N 1
ATOM 711 C CA . ALA A 1 92 ? 13.531 6.758 3.662 1 97.75 92 ALA A CA 1
ATOM 712 C C . ALA A 1 92 ? 14.094 5.387 4.027 1 97.75 92 ALA A C 1
ATOM 714 O O . ALA A 1 92 ? 14.211 4.512 3.168 1 97.75 92 ALA A O 1
ATOM 715 N N . GLY A 1 93 ? 14.453 5.23 5.281 1 98.38 93 GLY A N 1
ATOM 716 C CA . GLY A 1 93 ? 14.922 3.941 5.766 1 98.38 93 GLY A CA 1
ATOM 717 C C . GLY A 1 93 ? 13.914 2.826 5.57 1 98.38 93 GLY A C 1
ATOM 718 O O . GLY A 1 93 ? 14.281 1.694 5.25 1 98.38 93 GLY A O 1
ATOM 719 N N . ALA A 1 94 ? 12.609 3.086 5.793 1 98.12 94 ALA A N 1
ATOM 720 C CA . ALA A 1 94 ? 11.555 2.098 5.57 1 98.12 94 ALA A CA 1
ATOM 721 C C . ALA A 1 94 ? 11.547 1.616 4.125 1 98.12 94 ALA A C 1
ATOM 723 O O . ALA A 1 94 ? 11.359 0.426 3.859 1 98.12 94 ALA A O 1
ATOM 724 N N . VAL A 1 95 ? 11.766 2.465 3.168 1 98.31 95 VAL A N 1
ATOM 725 C CA . VAL A 1 95 ? 11.789 2.117 1.751 1 98.31 95 VAL A CA 1
ATOM 726 C C . VAL A 1 95 ? 12.992 1.219 1.457 1 98.31 95 VAL A C 1
ATOM 728 O O . VAL A 1 95 ? 12.867 0.233 0.726 1 98.31 95 VAL A O 1
ATOM 731 N N . ILE A 1 96 ? 14.156 1.543 2.027 1 97.94 96 ILE A N 1
ATOM 732 C CA . ILE A 1 96 ? 15.367 0.76 1.815 1 97.94 96 ILE A CA 1
ATOM 733 C C . ILE A 1 96 ? 15.164 -0.659 2.34 1 97.94 96 ILE A C 1
ATOM 735 O O . ILE A 1 96 ? 15.547 -1.632 1.684 1 97.94 96 ILE A O 1
ATOM 739 N N . VAL A 1 97 ? 14.578 -0.805 3.525 1 98.31 97 VAL A N 1
ATOM 740 C CA . VAL A 1 97 ? 14.312 -2.121 4.098 1 98.31 97 VAL A CA 1
ATOM 741 C C . VAL A 1 97 ? 13.367 -2.898 3.189 1 98.31 97 VAL A C 1
ATOM 743 O O . VAL A 1 97 ? 13.602 -4.07 2.885 1 98.31 97 VAL A O 1
ATOM 746 N N . ALA A 1 98 ? 12.258 -2.227 2.754 1 98.31 98 ALA A N 1
ATOM 747 C CA . ALA A 1 98 ? 11.312 -2.859 1.843 1 98.31 98 ALA A CA 1
ATOM 748 C C . ALA A 1 98 ? 12 -3.312 0.56 1 98.31 98 ALA A C 1
ATOM 750 O O . ALA A 1 98 ? 11.773 -4.43 0.084 1 98.31 98 ALA A O 1
ATOM 751 N N . ALA A 1 99 ? 12.828 -2.471 -0.014 1 98.12 99 ALA A N 1
ATOM 752 C CA . ALA A 1 99 ? 13.547 -2.785 -1.247 1 98.12 99 ALA A CA 1
ATOM 753 C C . ALA A 1 99 ? 14.5 -3.959 -1.044 1 98.12 99 ALA A C 1
ATOM 755 O O . ALA A 1 99 ? 14.578 -4.852 -1.89 1 98.12 99 ALA A O 1
ATOM 756 N N . PHE A 1 100 ? 15.188 -3.949 0.081 1 97.56 100 PHE A N 1
ATOM 757 C CA . PHE A 1 100 ? 16.125 -5.02 0.39 1 97.56 100 PHE A CA 1
ATOM 758 C C . PHE A 1 100 ? 15.414 -6.359 0.485 1 97.56 100 PHE A C 1
ATOM 760 O O . PHE A 1 100 ? 15.859 -7.352 -0.095 1 97.56 100 PHE A O 1
ATOM 767 N N . ILE A 1 101 ? 14.32 -6.387 1.21 1 98 101 ILE A N 1
ATOM 768 C CA . ILE A 1 101 ? 13.523 -7.598 1.33 1 98 101 ILE A CA 1
ATOM 769 C C . ILE A 1 101 ? 13.031 -8.031 -0.05 1 98 101 ILE A C 1
ATOM 771 O O . ILE A 1 101 ? 13.07 -9.219 -0.382 1 98 101 ILE A O 1
ATOM 775 N N . SER A 1 102 ? 12.602 -7.09 -0.848 1 98.31 102 SER A N 1
ATOM 776 C CA . SER A 1 102 ? 12.094 -7.391 -2.182 1 98.31 102 SER A CA 1
ATOM 777 C C . SER A 1 102 ? 13.18 -8 -3.064 1 98.31 102 SER A C 1
ATOM 779 O O . SER A 1 102 ? 12.914 -8.922 -3.84 1 98.31 102 SER A O 1
ATOM 781 N N . VAL A 1 103 ? 14.375 -7.578 -2.969 1 97.44 103 VAL A N 1
ATOM 782 C CA . VAL A 1 103 ? 15.492 -8.102 -3.75 1 97.44 103 VAL A CA 1
ATOM 783 C C . VAL A 1 103 ? 15.789 -9.531 -3.326 1 97.44 103 VAL A C 1
ATOM 785 O O . VAL A 1 103 ? 16.062 -10.391 -4.168 1 97.44 103 VAL A O 1
ATOM 788 N N . ILE A 1 104 ? 15.727 -9.828 -2.031 1 97.94 104 ILE A N 1
ATOM 789 C CA . ILE A 1 104 ? 15.953 -11.18 -1.526 1 97.94 104 ILE A CA 1
ATOM 790 C C . ILE A 1 104 ? 14.883 -12.125 -2.064 1 97.94 104 ILE A C 1
ATOM 792 O O . ILE A 1 104 ? 15.188 -13.227 -2.527 1 97.94 104 ILE A O 1
ATOM 796 N N . ILE A 1 105 ? 13.617 -11.695 -2.033 1 98.12 105 ILE A N 1
ATOM 797 C CA . ILE A 1 105 ? 12.516 -12.492 -2.557 1 98.12 105 ILE A CA 1
ATOM 798 C C . ILE A 1 105 ? 12.742 -12.773 -4.043 1 98.12 105 ILE A C 1
ATOM 800 O O . ILE A 1 105 ? 12.625 -13.914 -4.488 1 98.12 105 ILE A O 1
ATOM 804 N N . ALA A 1 106 ? 13.102 -11.742 -4.773 1 97.81 106 ALA A N 1
ATOM 805 C CA . ALA A 1 106 ? 13.359 -11.898 -6.203 1 97.81 106 ALA A CA 1
ATOM 806 C C . ALA A 1 106 ? 14.516 -12.859 -6.457 1 97.81 106 ALA A C 1
ATOM 808 O O . ALA A 1 106 ? 14.438 -13.719 -7.328 1 97.81 106 ALA A O 1
ATOM 809 N N . ALA A 1 107 ? 15.516 -12.766 -5.691 1 97.25 107 ALA A N 1
ATOM 810 C CA . ALA A 1 107 ? 16.688 -13.633 -5.855 1 97.25 107 ALA A CA 1
ATOM 811 C C . ALA A 1 107 ? 16.328 -15.086 -5.586 1 97.25 107 ALA A C 1
ATOM 813 O O . ALA A 1 107 ? 16.734 -15.984 -6.328 1 97.25 107 ALA A O 1
ATOM 814 N N . LEU A 1 108 ? 15.578 -15.344 -4.543 1 97.19 108 LEU A N 1
ATOM 815 C CA . LEU A 1 108 ? 15.18 -16.703 -4.176 1 97.19 108 LEU A CA 1
ATOM 816 C C . LEU A 1 108 ? 14.328 -17.328 -5.27 1 97.19 108 LEU A C 1
ATOM 818 O O . LEU A 1 108 ? 14.375 -18.547 -5.477 1 97.19 108 LEU A O 1
ATOM 822 N N . ILE A 1 109 ? 13.625 -16.484 -6.012 1 97.56 109 ILE A N 1
ATOM 823 C CA . ILE A 1 109 ? 12.695 -16.984 -7.012 1 97.56 109 ILE A CA 1
ATOM 824 C C . ILE A 1 109 ? 13.406 -17.125 -8.359 1 97.56 109 ILE A C 1
ATOM 826 O O . ILE A 1 109 ? 13.258 -18.141 -9.039 1 97.56 109 ILE A O 1
ATOM 830 N N . PHE A 1 110 ? 14.242 -16.188 -8.734 1 97.5 110 PHE A N 1
ATOM 831 C CA . PHE A 1 110 ? 14.75 -16.125 -10.102 1 97.5 110 PHE A CA 1
ATOM 832 C C . PHE A 1 110 ? 16.062 -16.875 -10.219 1 97.5 110 PHE A C 1
ATOM 834 O O . PHE A 1 110 ? 16.375 -17.453 -11.266 1 97.5 110 PHE A O 1
ATOM 841 N N . ILE A 1 111 ? 16.859 -16.891 -9.188 1 95.69 111 ILE A N 1
ATOM 842 C CA . ILE A 1 111 ? 18.188 -17.469 -9.281 1 95.69 111 ILE A CA 1
ATOM 843 C C . ILE A 1 111 ? 18.078 -18.953 -9.633 1 95.69 111 ILE A C 1
ATOM 845 O O . ILE A 1 111 ? 18.734 -19.438 -10.547 1 95.69 111 ILE A O 1
ATOM 849 N N . PRO A 1 112 ? 17.172 -19.719 -8.953 1 95.81 112 PRO A N 1
ATOM 850 C CA . PRO A 1 112 ? 17.047 -21.141 -9.297 1 95.81 112 PRO A CA 1
ATOM 851 C C . PRO A 1 112 ? 16.609 -21.359 -10.742 1 95.81 112 PRO A C 1
ATOM 853 O O . PRO A 1 112 ? 16.844 -22.422 -11.312 1 95.81 112 PRO A O 1
ATOM 856 N N . LYS A 1 113 ? 16.016 -20.359 -11.344 1 93.75 113 LYS A N 1
ATOM 857 C CA . LYS A 1 113 ? 15.508 -20.5 -12.711 1 93.75 113 LYS A CA 1
ATOM 858 C C . LYS A 1 113 ? 16.578 -20.125 -13.734 1 93.75 113 LYS A C 1
ATOM 860 O O . LYS A 1 113 ? 16.422 -20.375 -14.93 1 93.75 113 LYS A O 1
ATOM 865 N N . LEU A 1 114 ? 17.547 -19.547 -13.281 1 92.12 114 LEU A N 1
ATOM 866 C CA . LEU A 1 114 ? 18.609 -19.094 -14.164 1 92.12 114 LEU A CA 1
ATOM 867 C C . LEU A 1 114 ? 19.797 -20.062 -14.117 1 92.12 114 LEU A C 1
ATOM 869 O O . LEU A 1 114 ? 20.688 -19.984 -14.961 1 92.12 114 LEU A O 1
ATOM 873 N N . ILE A 1 115 ? 19.859 -20.922 -13.133 1 86.62 115 ILE A N 1
ATOM 874 C CA . ILE A 1 115 ? 20.938 -21.906 -13.062 1 86.62 115 ILE A CA 1
ATOM 875 C C . ILE A 1 115 ? 20.391 -23.297 -13.336 1 86.62 115 ILE A C 1
ATOM 877 O O . ILE A 1 115 ? 19.219 -23.594 -13.047 1 86.62 115 ILE A O 1
ATOM 881 N N . MET B 1 1 ? 1.869 -4.059 32 1 62.75 1 MET B N 1
ATOM 882 C CA . MET B 1 1 ? 0.638 -4.691 31.547 1 62.75 1 MET B CA 1
ATOM 883 C C . MET B 1 1 ? -0.455 -3.654 31.328 1 62.75 1 MET B C 1
ATOM 885 O O . MET B 1 1 ? -1.101 -3.65 30.266 1 62.75 1 MET B O 1
ATOM 889 N N . ARG B 1 2 ? -0.582 -2.785 32.156 1 74 2 ARG B N 1
ATOM 890 C CA . ARG B 1 2 ? -1.605 -1.752 32.031 1 74 2 ARG B CA 1
ATOM 891 C C . ARG B 1 2 ? -1.325 -0.849 30.812 1 74 2 ARG B C 1
ATOM 893 O O . ARG B 1 2 ? -2.244 -0.478 30.094 1 74 2 ARG B O 1
ATOM 900 N N . ARG B 1 3 ? -0.158 -0.524 30.641 1 88.56 3 ARG B N 1
ATOM 901 C CA . ARG B 1 3 ? 0.222 0.343 29.531 1 88.56 3 ARG B CA 1
ATOM 902 C C . ARG B 1 3 ? -0.079 -0.321 28.203 1 88.56 3 ARG B C 1
ATOM 904 O O . ARG B 1 3 ? -0.551 0.335 27.266 1 88.56 3 ARG B O 1
ATOM 911 N N . LEU B 1 4 ? 0.168 -1.601 28.188 1 86.19 4 LEU B N 1
ATOM 912 C CA . LEU B 1 4 ? -0.092 -2.348 26.969 1 86.19 4 LEU B CA 1
ATOM 913 C C . LEU B 1 4 ? -1.589 -2.418 26.688 1 86.19 4 LEU B C 1
ATOM 915 O O . LEU B 1 4 ? -2.014 -2.262 25.531 1 86.19 4 LEU B O 1
ATOM 919 N N . ILE B 1 5 ? -2.348 -2.76 27.688 1 86 5 ILE B N 1
ATOM 920 C CA . ILE B 1 5 ? -3.795 -2.846 27.516 1 86 5 ILE B CA 1
ATOM 921 C C . ILE B 1 5 ? -4.348 -1.491 27.094 1 86 5 ILE B C 1
ATOM 923 O O . ILE B 1 5 ? -5.219 -1.419 26.219 1 86 5 ILE B O 1
ATOM 927 N N . LYS B 1 6 ? -3.898 -0.455 27.656 1 89.19 6 LYS B N 1
ATOM 928 C CA . LYS B 1 6 ? -4.324 0.886 27.266 1 89.19 6 LYS B CA 1
ATOM 929 C C . LYS B 1 6 ? -3.943 1.183 25.812 1 89.19 6 LYS B C 1
ATOM 931 O O . LYS B 1 6 ? -4.719 1.791 25.078 1 89.19 6 LYS B O 1
ATOM 936 N N . SER B 1 7 ? -2.748 0.773 25.516 1 91.38 7 SER B N 1
ATOM 937 C CA . SER B 1 7 ? -2.289 0.98 24.156 1 91.38 7 SER B CA 1
ATOM 938 C C . SER B 1 7 ? -3.191 0.263 23.156 1 91.38 7 SER B C 1
ATOM 940 O O . SER B 1 7 ? -3.477 0.79 22.078 1 91.38 7 SER B O 1
ATOM 942 N N . PHE B 1 8 ? -3.689 -0.877 23.562 1 90 8 PHE B N 1
ATOM 943 C CA . PHE B 1 8 ? -4.621 -1.607 22.703 1 90 8 PHE B CA 1
ATOM 944 C C . PHE B 1 8 ? -5.934 -0.848 22.562 1 90 8 PHE B C 1
ATOM 946 O O . PHE B 1 8 ? -6.535 -0.833 21.484 1 90 8 PHE B O 1
ATOM 953 N N . GLY B 1 9 ? -6.406 -0.294 23.625 1 89.88 9 GLY B N 1
ATOM 954 C CA . GLY B 1 9 ? -7.609 0.523 23.578 1 89.88 9 GLY B CA 1
ATOM 955 C C . GLY B 1 9 ? -7.492 1.702 22.641 1 89.88 9 GLY B C 1
ATOM 956 O O . GLY B 1 9 ? -8.422 1.99 21.875 1 89.88 9 GLY B O 1
ATOM 957 N N . TYR B 1 10 ? -6.383 2.379 22.656 1 92.56 10 TYR B N 1
ATOM 958 C CA . TYR B 1 10 ? -6.137 3.502 21.75 1 92.56 10 TYR B CA 1
ATOM 959 C C . TYR B 1 10 ? -6.129 3.047 20.297 1 92.56 10 TYR B C 1
ATOM 961 O O . TYR B 1 10 ? -6.695 3.713 19.438 1 92.56 10 TYR B O 1
ATOM 969 N N . ALA B 1 11 ? -5.426 1.914 20.094 1 92.88 11 ALA B N 1
ATOM 970 C CA . ALA B 1 11 ? -5.363 1.391 18.734 1 92.88 11 ALA B CA 1
ATOM 971 C C . ALA B 1 11 ? -6.754 1.038 18.219 1 92.88 11 ALA B C 1
ATOM 973 O O . ALA B 1 11 ? -7.094 1.346 17.078 1 92.88 11 ALA B O 1
ATOM 974 N N . LEU B 1 12 ? -7.617 0.424 19.031 1 94.12 12 LEU B N 1
ATOM 975 C CA . LEU B 1 12 ? -8.977 0.059 18.656 1 94.12 12 LEU B CA 1
ATOM 976 C C . LEU B 1 12 ? -9.82 1.303 18.391 1 94.12 12 LEU B C 1
ATOM 978 O O . LEU B 1 12 ? -10.664 1.308 17.5 1 94.12 12 LEU B O 1
ATOM 982 N N . SER B 1 13 ? -9.578 2.307 19.125 1 95.88 13 SER B N 1
ATOM 983 C CA . SER B 1 13 ? -10.273 3.572 18.906 1 95.88 13 SER B CA 1
ATOM 984 C C . SER B 1 13 ? -9.898 4.176 17.562 1 95.88 13 SER B C 1
ATOM 986 O O . SER B 1 13 ? -10.75 4.742 16.875 1 95.88 13 SER B O 1
ATOM 988 N N . GLY B 1 14 ? -8.578 4.09 17.188 1 96.38 14 GLY B N 1
ATOM 989 C CA . GLY B 1 14 ? -8.148 4.551 15.875 1 96.38 14 GLY B CA 1
ATOM 990 C C . GLY B 1 14 ? -8.797 3.799 14.727 1 96.38 14 GLY B C 1
ATOM 991 O O . GLY B 1 14 ? -9.219 4.402 13.742 1 96.38 14 GLY B O 1
ATOM 992 N N . ILE B 1 15 ? -8.93 2.521 14.898 1 96.94 15 ILE B N 1
ATOM 993 C CA . ILE B 1 15 ? -9.578 1.701 13.875 1 96.94 15 ILE B CA 1
ATOM 994 C C . ILE B 1 15 ? -11.047 2.076 13.773 1 96.94 15 ILE B C 1
ATOM 996 O O . ILE B 1 15 ? -11.57 2.271 12.672 1 96.94 15 ILE B O 1
ATOM 1000 N N . ALA B 1 16 ? -11.766 2.207 14.891 1 96.69 16 ALA B N 1
ATOM 1001 C CA . ALA B 1 16 ? -13.172 2.592 14.906 1 96.69 16 ALA B CA 1
ATOM 1002 C C . ALA B 1 16 ? -13.383 3.945 14.234 1 96.69 16 ALA B C 1
ATOM 1004 O O . ALA B 1 16 ? -14.344 4.137 13.492 1 96.69 16 ALA B O 1
ATOM 1005 N N . TYR B 1 17 ? -12.516 4.871 14.523 1 97.06 17 TYR B N 1
ATOM 1006 C CA . TYR B 1 17 ? -12.57 6.184 13.891 1 97.06 17 TYR B CA 1
ATOM 1007 C C . TYR B 1 17 ? -12.5 6.059 12.375 1 97.06 17 TYR B C 1
ATOM 1009 O O . TYR B 1 17 ? -13.273 6.695 11.648 1 97.06 17 TYR B O 1
ATOM 1017 N N . THR B 1 18 ? -11.539 5.246 11.961 1 97.19 18 THR B N 1
ATOM 1018 C CA . THR B 1 18 ? -11.328 5.074 10.523 1 97.19 18 THR B CA 1
ATOM 1019 C C . THR B 1 18 ? -12.555 4.441 9.875 1 97.19 18 THR B C 1
ATOM 1021 O O . THR B 1 18 ? -12.984 4.867 8.797 1 97.19 18 THR B O 1
ATOM 1024 N N . VAL B 1 19 ? -13.156 3.455 10.453 1 96.5 19 VAL B N 1
ATOM 1025 C CA . VAL B 1 19 ? -14.352 2.809 9.938 1 96.5 19 VAL B CA 1
ATOM 1026 C C . VAL B 1 19 ? -15.484 3.828 9.828 1 96.5 19 VAL B C 1
ATOM 1028 O O . VAL B 1 19 ? -16.219 3.842 8.836 1 96.5 19 VAL B O 1
ATOM 1031 N N . LYS B 1 20 ? -15.562 4.68 10.758 1 96.44 20 LYS B N 1
ATOM 1032 C CA . LYS B 1 20 ? -16.672 5.629 10.836 1 96.44 20 LYS B CA 1
ATOM 1033 C C . LYS B 1 20 ? -16.484 6.762 9.836 1 96.44 20 LYS B C 1
ATOM 1035 O O . LYS B 1 20 ? -17.469 7.277 9.289 1 96.44 20 LYS B O 1
ATOM 1040 N N . THR B 1 21 ? -15.305 7.074 9.484 1 95.5 21 THR B N 1
ATOM 1041 C CA . THR B 1 21 ? -15.102 8.336 8.789 1 95.5 21 THR B CA 1
ATOM 1042 C C . THR B 1 21 ? -14.617 8.094 7.363 1 95.5 21 THR B C 1
ATOM 1044 O O . THR B 1 21 ? -14.695 8.984 6.516 1 95.5 21 THR B O 1
ATOM 1047 N N . GLN B 1 22 ? -14.023 6.93 7.145 1 94.56 22 GLN B N 1
ATOM 1048 C CA . GLN B 1 22 ? -13.438 6.66 5.836 1 94.56 22 GLN B CA 1
ATOM 1049 C C . GLN B 1 22 ? -14.289 5.68 5.035 1 94.56 22 GLN B C 1
ATOM 1051 O O . GLN B 1 22 ? -14.312 4.484 5.332 1 94.56 22 GLN B O 1
ATOM 1056 N N . MET B 1 23 ? -14.891 6.191 3.982 1 94.25 23 MET B N 1
ATOM 1057 C CA . MET B 1 23 ? -15.695 5.34 3.109 1 94.25 23 MET B CA 1
ATOM 1058 C C . MET B 1 23 ? -14.836 4.246 2.479 1 94.25 23 MET B C 1
ATOM 1060 O O . MET B 1 23 ? -15.281 3.104 2.346 1 94.25 23 MET B O 1
ATOM 1064 N N . ASN B 1 24 ? -13.609 4.598 2.059 1 94.31 24 ASN B N 1
ATOM 1065 C CA . ASN B 1 24 ? -12.703 3.621 1.464 1 94.31 24 ASN B CA 1
ATOM 1066 C C . ASN B 1 24 ? -12.469 2.432 2.391 1 94.31 24 ASN B C 1
ATOM 1068 O O . ASN B 1 24 ? -12.422 1.287 1.938 1 94.31 24 ASN B O 1
ATOM 1072 N N . PHE B 1 25 ? -12.32 2.707 3.662 1 96.19 25 PHE B N 1
ATOM 1073 C CA . PHE B 1 25 ? -12.055 1.635 4.613 1 96.19 25 PHE B CA 1
ATOM 1074 C C . PHE B 1 25 ? -13.258 0.707 4.73 1 96.19 25 PHE B C 1
ATOM 1076 O O . PHE B 1 25 ? -13.102 -0.512 4.832 1 96.19 25 PHE B O 1
ATOM 1083 N N . LYS B 1 26 ? -14.438 1.202 4.691 1 96.5 26 LYS B N 1
ATOM 1084 C CA . LYS B 1 26 ? -15.656 0.396 4.703 1 96.5 26 LYS B CA 1
ATOM 1085 C C . LYS B 1 26 ? -15.727 -0.505 3.475 1 96.5 26 LYS B C 1
ATOM 1087 O O . LYS B 1 26 ? -16.109 -1.676 3.578 1 96.5 26 LYS B O 1
ATOM 1092 N N . ILE B 1 27 ? -15.359 0.013 2.369 1 96.25 27 ILE B N 1
ATOM 1093 C CA . ILE B 1 27 ? -15.352 -0.76 1.132 1 96.25 27 ILE B CA 1
ATOM 1094 C C . ILE B 1 27 ? -14.344 -1.901 1.243 1 96.25 27 ILE B C 1
ATOM 1096 O O . ILE B 1 27 ? -14.633 -3.035 0.853 1 96.25 27 ILE B O 1
ATOM 1100 N N . HIS B 1 28 ? -13.156 -1.546 1.821 1 97.12 28 HIS B N 1
ATOM 1101 C CA . HIS B 1 28 ? -12.141 -2.58 2.01 1 97.12 28 HIS B CA 1
ATOM 1102 C C . HIS B 1 28 ? -12.633 -3.664 2.963 1 97.12 28 HIS B C 1
ATOM 1104 O O . HIS B 1 28 ? -12.344 -4.844 2.77 1 97.12 28 HIS B O 1
ATOM 1110 N N . LEU B 1 29 ? -13.375 -3.289 4.016 1 97.38 29 LEU B N 1
ATOM 1111 C CA . LEU B 1 29 ? -13.898 -4.266 4.961 1 97.38 29 LEU B CA 1
ATOM 1112 C C . LEU B 1 29 ? -14.938 -5.16 4.293 1 97.38 29 LEU B C 1
ATOM 1114 O O . LEU B 1 29 ? -14.961 -6.371 4.52 1 97.38 29 LEU B O 1
ATOM 1118 N N . VAL B 1 30 ? -15.797 -4.637 3.471 1 97.62 30 VAL B N 1
ATOM 1119 C CA . VAL B 1 30 ? -16.797 -5.414 2.736 1 97.62 30 VAL B CA 1
ATOM 1120 C C . VAL B 1 30 ? -16.094 -6.367 1.771 1 97.62 30 VAL B C 1
ATOM 1122 O O . VAL B 1 30 ? -16.453 -7.543 1.679 1 97.62 30 VAL B O 1
ATOM 1125 N N . ALA B 1 31 ? -15.109 -5.82 1.043 1 97.69 31 ALA B N 1
ATOM 1126 C CA . ALA B 1 31 ? -14.336 -6.664 0.136 1 97.69 31 ALA B CA 1
ATOM 1127 C C . ALA B 1 31 ? -13.672 -7.812 0.888 1 97.69 31 ALA B C 1
ATOM 1129 O O . ALA B 1 31 ? -13.641 -8.945 0.402 1 97.69 31 ALA B O 1
ATOM 1130 N N . THR B 1 32 ? -13.117 -7.5 2.08 1 97.5 32 THR B N 1
ATOM 1131 C CA . THR B 1 32 ? -12.484 -8.508 2.918 1 97.5 32 THR B CA 1
ATOM 1132 C C . THR B 1 32 ? -13.477 -9.617 3.273 1 97.5 32 THR B C 1
ATOM 1134 O O . THR B 1 32 ? -13.148 -10.805 3.18 1 97.5 32 THR B O 1
ATOM 1137 N N . LEU B 1 33 ? -14.656 -9.227 3.656 1 97.56 33 LEU B N 1
ATOM 1138 C CA . LEU B 1 33 ? -15.688 -10.195 4.008 1 97.56 33 LEU B CA 1
ATOM 1139 C C . LEU B 1 33 ? -16.062 -11.039 2.797 1 97.56 33 LEU B C 1
ATOM 1141 O O . LEU B 1 33 ? -16.203 -12.266 2.906 1 97.56 33 LEU B O 1
ATOM 1145 N N . LEU B 1 34 ? -16.234 -10.453 1.654 1 98 34 LEU B N 1
ATOM 1146 C CA . LEU B 1 34 ? -16.625 -11.164 0.439 1 98 34 LEU B CA 1
ATOM 1147 C C . LEU B 1 34 ? -15.531 -12.148 0.019 1 98 34 LEU B C 1
ATOM 1149 O O . LEU B 1 34 ? -15.828 -13.289 -0.342 1 98 34 LEU B O 1
ATOM 1153 N N . VAL B 1 35 ? -14.305 -11.656 0.091 1 97.88 35 VAL B N 1
ATOM 1154 C CA . VAL B 1 35 ? -13.188 -12.516 -0.27 1 97.88 35 VAL B CA 1
ATOM 1155 C C . VAL B 1 35 ? -13.086 -13.672 0.726 1 97.88 35 VAL B C 1
ATOM 1157 O O . VAL B 1 35 ? -12.742 -14.797 0.35 1 97.88 35 VAL B O 1
ATOM 1160 N N . GLY B 1 36 ? -13.344 -13.367 2.002 1 97.44 36 GLY B N 1
ATOM 1161 C CA . GLY B 1 36 ? -13.359 -14.414 3.01 1 97.44 36 GLY B CA 1
ATOM 1162 C C . GLY B 1 36 ? -14.406 -15.477 2.742 1 97.44 36 GLY B C 1
ATOM 1163 O O . GLY B 1 36 ? -14.117 -16.672 2.82 1 97.44 36 GLY B O 1
ATOM 1164 N N . ILE B 1 37 ? -15.57 -15.109 2.451 1 97.81 37 ILE B N 1
ATOM 1165 C CA . ILE B 1 37 ? -16.672 -16.031 2.16 1 97.81 37 ILE B CA 1
ATOM 1166 C C . ILE B 1 37 ? -16.344 -16.828 0.907 1 97.81 37 ILE B C 1
ATOM 1168 O O . ILE B 1 37 ? -16.531 -18.047 0.881 1 97.81 37 ILE B O 1
ATOM 1172 N N . ALA B 1 38 ? -15.867 -16.172 -0.112 1 97.75 38 ALA B N 1
ATOM 1173 C CA . ALA B 1 38 ? -15.492 -16.859 -1.348 1 97.75 38 ALA B CA 1
ATOM 1174 C C . ALA B 1 38 ? -14.406 -17.891 -1.093 1 97.75 38 ALA B C 1
ATOM 1176 O O . ALA B 1 38 ? -14.461 -19 -1.634 1 97.75 38 ALA B O 1
ATOM 1177 N N . GLY B 1 39 ? -13.391 -17.453 -0.275 1 97.38 39 GLY B N 1
ATOM 1178 C CA . GLY B 1 39 ? -12.336 -18.406 0.056 1 97.38 39 GLY B CA 1
ATOM 1179 C C . GLY B 1 39 ? -12.836 -19.625 0.794 1 97.38 39 GLY B C 1
ATOM 1180 O O . 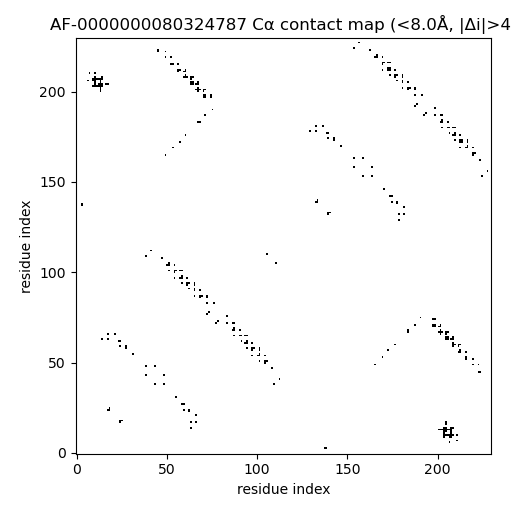GLY B 1 39 ? -12.375 -20.75 0.532 1 97.38 39 GLY B O 1
ATOM 1181 N N . TRP B 1 40 ? -13.727 -19.375 1.738 1 97.12 40 TRP B N 1
ATOM 1182 C CA . TRP B 1 40 ? -14.328 -20.484 2.467 1 97.12 40 TRP B CA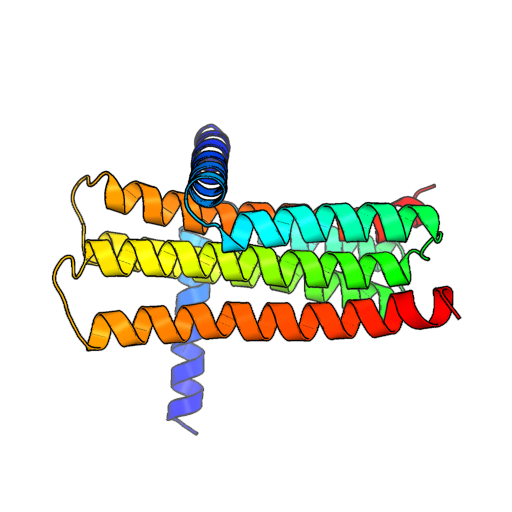 1
ATOM 1183 C C . TRP B 1 40 ? -15.141 -21.375 1.528 1 97.12 40 TRP B C 1
ATOM 1185 O O . TRP B 1 40 ? -15 -22.609 1.551 1 97.12 40 TRP B O 1
ATOM 1195 N N . TYR B 1 41 ? -15.914 -20.812 0.663 1 97.25 41 TYR B N 1
ATOM 1196 C CA . TYR B 1 41 ? -16.797 -21.531 -0.251 1 97.25 41 TYR B CA 1
ATOM 1197 C C . TYR B 1 41 ? -15.992 -22.344 -1.256 1 97.25 41 TYR B C 1
ATOM 1199 O O . TYR B 1 41 ? -16.359 -23.484 -1.574 1 97.25 41 TYR B O 1
ATOM 1207 N N . LEU B 1 42 ? -14.883 -21.812 -1.708 1 97.31 42 LEU B N 1
ATOM 1208 C CA . LEU B 1 42 ? -14.086 -22.453 -2.744 1 97.31 42 LEU B CA 1
ATOM 1209 C C . LEU B 1 42 ? -12.984 -23.312 -2.129 1 97.31 42 LEU B C 1
ATOM 1211 O O . LEU B 1 42 ? -12.117 -23.828 -2.84 1 97.31 42 LEU B O 1
ATOM 1215 N N . GLN B 1 43 ? -12.984 -23.375 -0.784 1 97 43 GLN B N 1
ATOM 1216 C CA . GLN B 1 43 ? -12.086 -24.234 -0.033 1 97 43 GLN B CA 1
ATOM 1217 C C . GLN B 1 43 ? -10.625 -23.953 -0.368 1 97 43 GLN B C 1
ATOM 1219 O O . GLN B 1 43 ? -9.867 -24.859 -0.714 1 97 43 GLN B O 1
ATOM 1224 N N . LEU B 1 44 ? -10.273 -22.719 -0.124 1 96.69 44 LEU B N 1
ATOM 1225 C CA . LEU B 1 44 ? -8.875 -22.328 -0.327 1 96.69 44 LEU B CA 1
ATOM 1226 C C . LEU B 1 44 ? -7.949 -23.156 0.565 1 96.69 44 LEU B C 1
ATOM 1228 O O . LEU B 1 44 ? -8.297 -23.469 1.705 1 96.69 44 LEU B O 1
ATOM 1232 N N . SER B 1 45 ? -6.746 -23.531 -0.044 1 96.75 45 SER B N 1
ATOM 1233 C CA . SER B 1 45 ? -5.719 -24.203 0.751 1 96.75 45 SER B CA 1
ATOM 1234 C C . SER B 1 45 ? -5.137 -23.25 1.799 1 96.75 45 SER B C 1
ATOM 1236 O O . SER B 1 45 ? -5.332 -22.047 1.727 1 96.75 45 SER B O 1
ATOM 1238 N N . GLY B 1 46 ? -4.449 -23.812 2.805 1 95.19 46 GLY B N 1
ATOM 1239 C CA . GLY B 1 46 ? -3.775 -23 3.801 1 95.19 46 GLY B CA 1
ATOM 1240 C C . GLY B 1 46 ? -2.844 -21.969 3.191 1 95.19 46 GLY B C 1
ATOM 1241 O O . GLY B 1 46 ? -2.826 -20.812 3.619 1 95.19 46 GLY B O 1
ATOM 1242 N N . ASN B 1 47 ? -2.047 -22.438 2.178 1 95.25 47 ASN B N 1
ATOM 1243 C CA . ASN B 1 47 ? -1.123 -21.531 1.503 1 95.25 47 ASN B CA 1
ATOM 1244 C C . ASN B 1 47 ? -1.863 -20.391 0.804 1 95.25 47 ASN B C 1
ATOM 1246 O O . ASN B 1 47 ? -1.429 -19.25 0.853 1 95.25 47 ASN B O 1
ATOM 1250 N N . GLU B 1 48 ? -2.932 -20.656 0.181 1 96.62 48 GLU B N 1
ATOM 1251 C CA . GLU B 1 48 ? -3.73 -19.641 -0.497 1 96.62 48 GLU B CA 1
ATOM 1252 C C . GLU B 1 48 ? -4.309 -18.641 0.499 1 96.62 48 GLU B C 1
ATOM 1254 O O . GLU B 1 48 ? -4.324 -17.438 0.238 1 96.62 48 GLU B O 1
ATOM 1259 N N . TRP B 1 49 ? -4.73 -19.125 1.664 1 95.94 49 TRP B N 1
ATOM 1260 C CA . TRP B 1 49 ? -5.246 -18.25 2.713 1 95.94 49 TRP B CA 1
ATOM 1261 C C . TRP B 1 49 ? -4.168 -17.281 3.197 1 95.94 49 TRP B C 1
ATOM 1263 O O . TRP B 1 49 ? -4.449 -16.125 3.488 1 95.94 49 TRP B O 1
ATOM 1273 N N . LEU B 1 50 ? -2.949 -17.781 3.27 1 95.81 50 LEU B N 1
ATOM 1274 C CA . LEU B 1 50 ? -1.856 -16.938 3.719 1 95.81 50 LEU B CA 1
ATOM 1275 C C . LEU B 1 50 ? -1.677 -15.742 2.785 1 95.81 50 LEU B C 1
ATOM 1277 O O . LEU B 1 50 ? -1.497 -14.609 3.242 1 95.81 50 LEU B O 1
ATOM 1281 N N . TRP B 1 51 ? -1.748 -15.969 1.499 1 96.44 51 TRP B N 1
ATOM 1282 C CA . TRP B 1 51 ? -1.597 -14.898 0.513 1 96.44 51 TRP B CA 1
ATOM 1283 C C . TRP B 1 51 ? -2.75 -13.906 0.605 1 96.44 51 TRP B C 1
ATO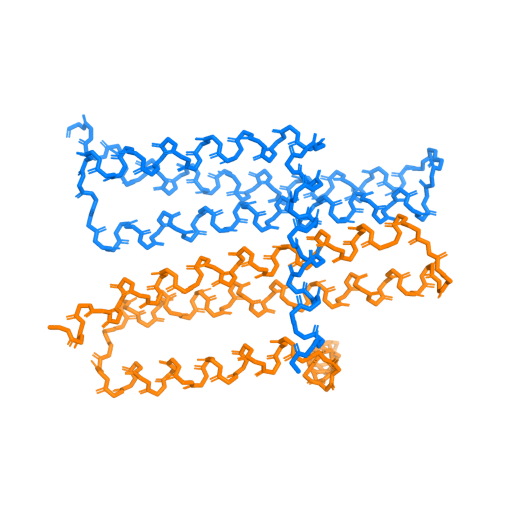M 1285 O O . TRP B 1 51 ? -2.537 -12.695 0.547 1 96.44 51 TRP B O 1
ATOM 1295 N N . ILE B 1 52 ? -3.943 -14.43 0.759 1 97.44 52 ILE B N 1
ATOM 1296 C CA . ILE B 1 52 ? -5.125 -13.578 0.847 1 97.44 52 ILE B CA 1
ATOM 1297 C C . ILE B 1 52 ? -5.023 -12.688 2.082 1 97.44 52 ILE B C 1
ATOM 1299 O O . ILE B 1 52 ? -5.277 -11.484 2.006 1 97.44 52 ILE B O 1
ATOM 1303 N N . LEU B 1 53 ? -4.59 -13.227 3.178 1 97 53 LEU B N 1
ATOM 1304 C CA . LEU B 1 53 ? -4.496 -12.477 4.426 1 97 53 LEU B CA 1
ATOM 1305 C C . LEU B 1 53 ? -3.434 -11.383 4.328 1 97 53 LEU B C 1
ATOM 1307 O O . LEU B 1 53 ? -3.625 -10.273 4.828 1 97 53 LEU B O 1
ATOM 1311 N N . LEU B 1 54 ? -2.322 -11.688 3.65 1 96.69 54 LEU B N 1
ATOM 1312 C CA . LEU B 1 54 ? -1.271 -10.695 3.473 1 96.69 54 LEU B CA 1
ATOM 1313 C C . LEU B 1 54 ? -1.754 -9.547 2.59 1 96.69 54 LEU B C 1
ATOM 1315 O O . LEU B 1 54 ? -1.46 -8.383 2.865 1 96.69 54 LEU B O 1
ATOM 1319 N N . ALA B 1 55 ? -2.486 -9.898 1.547 1 98.06 55 ALA B N 1
ATOM 1320 C CA . ALA B 1 55 ? -3.025 -8.875 0.655 1 98.06 55 ALA B CA 1
ATOM 1321 C C . ALA B 1 55 ? -4.02 -7.98 1.387 1 98.06 55 ALA B C 1
ATOM 1323 O O . ALA B 1 55 ? -3.971 -6.754 1.256 1 98.06 55 ALA B O 1
ATOM 1324 N N . ILE B 1 56 ? -4.895 -8.586 2.152 1 97.56 56 ILE B N 1
ATOM 1325 C CA . ILE B 1 56 ? -5.855 -7.836 2.957 1 97.56 56 ILE B CA 1
ATOM 1326 C C . ILE B 1 56 ? -5.113 -6.918 3.926 1 97.56 56 ILE B C 1
ATOM 1328 O O . ILE B 1 56 ? -5.449 -5.738 4.055 1 97.56 56 ILE B O 1
ATOM 1332 N N . GLY B 1 57 ? -4.102 -7.461 4.57 1 97.94 57 GLY B N 1
ATOM 1333 C CA . GLY B 1 57 ? -3.303 -6.68 5.5 1 97.94 57 GLY B CA 1
ATOM 1334 C C . GLY B 1 57 ? -2.639 -5.48 4.852 1 97.94 57 GLY B C 1
ATOM 1335 O O . GLY B 1 57 ? -2.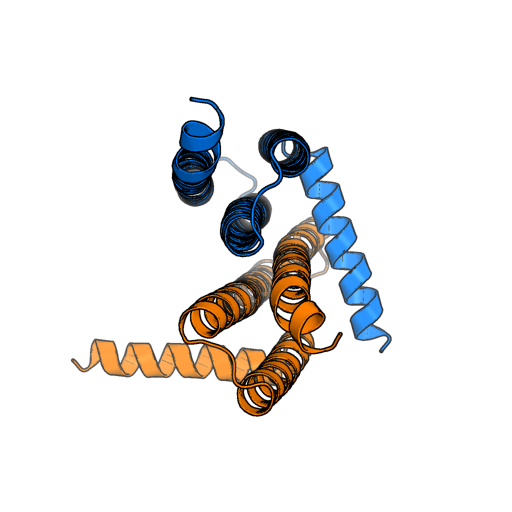631 -4.383 5.418 1 97.94 57 GLY B O 1
ATOM 1336 N N . LEU B 1 58 ? -2.074 -5.676 3.678 1 98 58 LEU B N 1
ATOM 1337 C CA . LEU B 1 58 ? -1.406 -4.602 2.951 1 98 58 LEU B CA 1
ATOM 1338 C C . LEU B 1 58 ? -2.361 -3.439 2.699 1 98 58 LEU B C 1
ATOM 1340 O O . LEU B 1 58 ? -2.004 -2.279 2.92 1 98 58 LEU B O 1
ATOM 1344 N N . VAL B 1 59 ? -3.553 -3.738 2.318 1 98.56 59 VAL B N 1
ATOM 1345 C CA . VAL B 1 59 ? -4.527 -2.713 1.961 1 98.56 59 VAL B CA 1
ATOM 1346 C C . VAL B 1 59 ? -5.012 -2 3.221 1 98.56 59 VAL B C 1
ATOM 1348 O O . VAL B 1 59 ? -5.059 -0.769 3.268 1 98.56 59 VAL B O 1
ATOM 1351 N N . LEU B 1 60 ? -5.371 -2.717 4.27 1 98.19 60 LEU B N 1
ATOM 1352 C CA . LEU B 1 60 ? -5.941 -2.125 5.473 1 98.19 60 LEU B CA 1
ATOM 1353 C C . LEU B 1 60 ? -4.91 -1.273 6.203 1 98.19 60 LEU B C 1
ATOM 1355 O O . LEU B 1 60 ? -5.23 -0.195 6.707 1 98.19 60 LEU B O 1
ATOM 1359 N N . VAL B 1 61 ? -3.66 -1.779 6.254 1 98 61 VAL B N 1
ATOM 1360 C CA . VAL B 1 61 ? -2.596 -1.016 6.895 1 98 61 VAL B CA 1
ATOM 1361 C C . VAL B 1 61 ? -2.336 0.27 6.113 1 98 61 VAL B C 1
ATOM 1363 O O . VAL B 1 61 ? -2.186 1.343 6.699 1 98 61 VAL B O 1
ATOM 1366 N N . ALA B 1 62 ? -2.287 0.168 4.793 1 98.25 62 ALA B N 1
ATOM 1367 C CA . ALA B 1 62 ? -2.088 1.355 3.965 1 98.25 62 ALA B CA 1
ATOM 1368 C C . ALA B 1 62 ? -3.189 2.385 4.211 1 98.25 62 ALA B C 1
ATOM 1370 O O . ALA B 1 62 ? -2.916 3.582 4.309 1 98.25 62 ALA B O 1
ATOM 1371 N N . GLU B 1 63 ? -4.461 1.962 4.348 1 97.75 63 GLU B N 1
ATOM 1372 C CA . GLU B 1 63 ? -5.586 2.865 4.562 1 97.75 63 GLU B CA 1
ATOM 1373 C C . GLU B 1 63 ? -5.512 3.52 5.941 1 97.75 63 GLU B C 1
ATOM 1375 O O . GLU B 1 63 ? -5.801 4.707 6.086 1 97.75 63 GLU B O 1
ATOM 1380 N N . LEU B 1 64 ? -5.148 2.766 6.949 1 98.06 64 LEU B N 1
ATOM 1381 C CA . LEU B 1 64 ? -5.012 3.318 8.297 1 98.06 64 LEU B CA 1
ATOM 1382 C C . LEU B 1 64 ? -3.902 4.363 8.336 1 98.06 64 LEU B C 1
ATOM 1384 O O . LEU B 1 64 ? -4.062 5.422 8.953 1 98.06 64 LEU B O 1
ATOM 1388 N N . LEU B 1 65 ? -2.768 4.086 7.68 1 97.69 65 LEU B N 1
ATOM 1389 C CA . LEU B 1 65 ? -1.672 5.051 7.621 1 97.69 65 LEU B CA 1
ATOM 1390 C C . LEU B 1 65 ? -2.076 6.285 6.82 1 97.69 65 LEU B C 1
ATOM 1392 O O . LEU B 1 65 ? -1.745 7.41 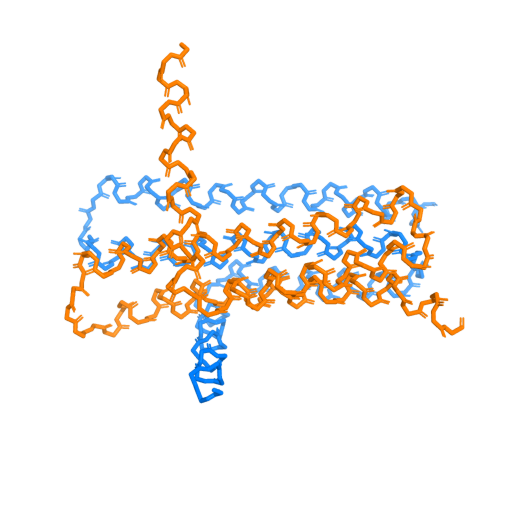7.199 1 97.69 65 LEU B O 1
ATOM 1396 N N . ASN B 1 66 ? -2.812 6.066 5.711 1 97.94 66 ASN B N 1
ATOM 1397 C CA . ASN B 1 66 ? -3.352 7.191 4.953 1 97.94 66 ASN B CA 1
ATOM 1398 C C . ASN B 1 66 ? -4.242 8.078 5.82 1 97.94 66 ASN B C 1
ATOM 1400 O O . ASN B 1 66 ? -4.129 9.305 5.781 1 97.94 66 ASN B O 1
ATOM 1404 N N . THR B 1 67 ? -5.137 7.477 6.598 1 98.12 67 THR B N 1
ATOM 1405 C CA . THR B 1 67 ? -6.027 8.219 7.48 1 98.12 67 THR B CA 1
ATOM 1406 C C . THR B 1 67 ? -5.227 9.008 8.516 1 98.12 67 THR B C 1
ATOM 1408 O O . THR B 1 67 ? -5.539 10.172 8.789 1 98.12 67 THR B O 1
ATOM 1411 N N . ALA B 1 68 ? -4.168 8.406 9.086 1 98 68 ALA B N 1
ATOM 1412 C CA . ALA B 1 68 ? -3.301 9.102 10.039 1 98 68 ALA B CA 1
ATOM 1413 C C . ALA B 1 68 ? -2.658 10.328 9.391 1 98 68 ALA B C 1
ATOM 1415 O O . ALA B 1 68 ? -2.596 11.398 10.008 1 98 68 ALA B O 1
ATOM 1416 N N . ILE B 1 69 ? -2.211 10.188 8.148 1 97.94 69 ILE B N 1
ATOM 1417 C CA . ILE B 1 69 ? -1.568 11.281 7.426 1 97.94 69 ILE B CA 1
ATOM 1418 C C . ILE B 1 69 ? -2.582 12.391 7.152 1 97.94 69 ILE B C 1
ATOM 1420 O O . ILE B 1 69 ? -2.285 13.57 7.336 1 97.94 69 ILE B O 1
ATOM 1424 N N . GLU B 1 70 ? -3.762 11.977 6.773 1 97.38 70 GLU B N 1
ATOM 1425 C CA . GLU B 1 70 ? -4.82 12.953 6.527 1 97.38 70 GLU B CA 1
ATOM 1426 C C . GLU B 1 70 ? -5.129 13.758 7.785 1 97.38 70 GLU B C 1
ATOM 1428 O O . GLU B 1 70 ? -5.25 14.984 7.727 1 97.38 70 GLU B O 1
ATOM 1433 N N . LEU B 1 71 ? -5.242 13.062 8.883 1 97.62 71 LEU B N 1
ATOM 1434 C CA . LEU B 1 71 ? -5.551 13.727 10.148 1 97.62 71 LEU B CA 1
ATOM 1435 C C . LEU B 1 71 ? -4.426 14.68 10.547 1 97.62 71 LEU B C 1
ATOM 1437 O O . LEU B 1 71 ? -4.684 15.773 11.047 1 97.62 71 LEU B O 1
ATOM 1441 N N . LEU B 1 72 ? -3.225 14.258 10.352 1 97.06 72 LEU B N 1
ATOM 1442 C CA . LEU B 1 72 ? -2.08 15.102 10.672 1 97.06 72 LEU B CA 1
ATOM 1443 C C . LEU B 1 72 ? -2.064 16.359 9.805 1 97.06 72 LEU B C 1
ATOM 1445 O O . LEU B 1 72 ? -1.8 17.453 10.297 1 97.06 72 LEU B O 1
ATOM 1449 N N . VAL B 1 73 ? -2.309 16.188 8.531 1 97.56 73 VAL B N 1
ATOM 1450 C CA . VAL B 1 73 ? -2.355 17.312 7.605 1 97.56 73 VAL B CA 1
ATOM 1451 C C . VAL B 1 73 ? -3.424 18.297 8.055 1 97.56 73 VAL B C 1
ATOM 1453 O O . VAL B 1 73 ? -3.188 19.516 8.07 1 97.56 73 VAL B O 1
ATOM 1456 N N . ASP B 1 74 ? -4.578 17.766 8.43 1 96.44 74 ASP B N 1
ATOM 1457 C CA . ASP B 1 74 ? -5.668 18.625 8.875 1 96.44 74 ASP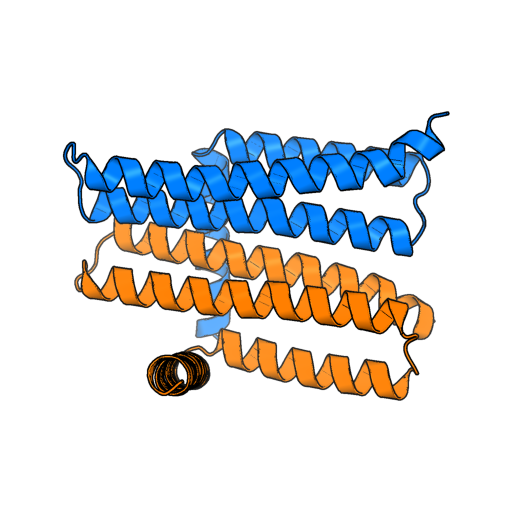 B CA 1
ATOM 1458 C C . ASP B 1 74 ? -5.297 19.359 10.164 1 96.44 74 ASP B C 1
ATOM 1460 O O . ASP B 1 74 ? -5.727 20.5 10.383 1 96.44 74 ASP B O 1
ATOM 1464 N N . LEU B 1 75 ? -4.516 18.672 10.969 1 95.12 75 LEU B N 1
ATOM 1465 C CA . LEU B 1 75 ? -4.074 19.266 12.234 1 95.12 75 LEU B CA 1
ATOM 1466 C C . LEU B 1 75 ? -3.135 20.438 11.984 1 95.12 75 LEU B C 1
ATOM 1468 O O . LEU B 1 75 ? -3.275 21.5 12.602 1 95.12 75 LEU B O 1
ATOM 1472 N N . VAL B 1 76 ? -2.24 20.328 11.039 1 95 76 VAL B N 1
ATOM 1473 C CA . VAL B 1 76 ? -1.164 21.312 10.891 1 95 76 VAL B CA 1
ATOM 1474 C C . VAL B 1 76 ? -1.541 22.344 9.828 1 95 76 VAL B C 1
ATOM 1476 O O . VAL B 1 76 ? -0.925 23.406 9.742 1 95 76 VAL B O 1
ATOM 1479 N N . SER B 1 77 ? -2.438 22 8.969 1 93.88 77 SER B N 1
ATOM 1480 C CA . SER B 1 77 ? -2.904 22.875 7.898 1 93.88 77 SER B CA 1
ATOM 1481 C C . SER B 1 77 ? -4.418 22.781 7.727 1 93.88 77 SER B C 1
ATOM 1483 O O . SER B 1 77 ? -4.902 22.234 6.734 1 93.88 77 SER B O 1
ATOM 1485 N N . PRO B 1 78 ? -5.074 23.469 8.625 1 91.69 78 PRO B N 1
ATOM 1486 C CA . PRO B 1 78 ? -6.535 23.359 8.625 1 91.69 78 PRO B CA 1
ATOM 1487 C C . PRO B 1 78 ? -7.184 24.094 7.457 1 91.69 78 PRO B C 1
ATOM 1489 O O . PRO B 1 78 ? -8.297 23.75 7.047 1 91.69 78 PRO B O 1
ATOM 1492 N N . GLU B 1 79 ? -6.504 25.078 6.902 1 91.88 79 GLU B N 1
ATOM 1493 C CA . GLU B 1 79 ? -7.027 25.828 5.766 1 91.88 79 GLU B CA 1
ATOM 1494 C C . GLU B 1 79 ? -6.562 25.219 4.445 1 91.88 79 GLU B C 1
ATOM 1496 O O . GLU B 1 79 ? -5.672 24.359 4.426 1 91.88 79 GLU B O 1
ATOM 1501 N N . PHE B 1 80 ? -7.266 25.703 3.48 1 90.12 80 PHE B N 1
ATOM 1502 C CA . PHE B 1 80 ? -6.898 25.203 2.156 1 90.12 80 PHE B CA 1
ATOM 1503 C C . PHE B 1 80 ? -5.434 25.5 1.855 1 90.12 80 PHE B C 1
ATOM 1505 O O . PHE B 1 80 ? -4.965 26.625 2.051 1 90.12 80 PHE B O 1
ATOM 1512 N N . ASN B 1 81 ? -4.711 24.484 1.52 1 94.44 81 ASN B N 1
ATOM 1513 C CA . ASN B 1 81 ? -3.297 24.531 1.171 1 94.44 81 ASN B CA 1
ATOM 1514 C C . ASN B 1 81 ? -2.947 23.516 0.088 1 94.44 81 ASN B C 1
ATOM 1516 O O . ASN B 1 81 ? -3.223 22.328 0.239 1 94.44 81 ASN B O 1
ATOM 1520 N N . VAL B 1 82 ? -2.35 24.016 -0.947 1 94.06 82 VAL B N 1
ATOM 1521 C CA . VAL B 1 82 ? -2.057 23.203 -2.119 1 94.06 82 VAL B CA 1
ATOM 1522 C C . VAL B 1 82 ? -1.112 22.062 -1.733 1 94.06 82 VAL B C 1
ATOM 1524 O O . VAL B 1 82 ? -1.298 20.922 -2.162 1 94.06 82 VAL B O 1
ATOM 1527 N N . GLN B 1 83 ? -0.089 22.375 -0.964 1 95.38 83 GLN B N 1
ATOM 1528 C CA . GLN B 1 83 ? 0.861 21.359 -0.529 1 95.38 83 GLN B CA 1
ATOM 1529 C C . GLN B 1 83 ? 0.18 20.297 0.341 1 95.38 83 GLN B C 1
ATOM 1531 O O . GLN B 1 83 ? 0.5 19.109 0.253 1 95.38 83 GLN B O 1
ATOM 1536 N N . ALA B 1 84 ? -0.688 20.75 1.186 1 96.25 84 ALA B N 1
ATOM 1537 C CA . ALA B 1 84 ? -1.46 19.828 2.02 1 96.25 84 ALA B CA 1
ATOM 1538 C C . ALA B 1 84 ? -2.256 18.844 1.164 1 96.25 84 ALA B C 1
ATOM 1540 O O . ALA B 1 84 ? -2.334 17.656 1.481 1 96.25 84 ALA B O 1
ATOM 1541 N N . GLY B 1 85 ? -2.848 19.359 0.124 1 96.81 85 GLY B N 1
ATOM 1542 C CA . GLY B 1 8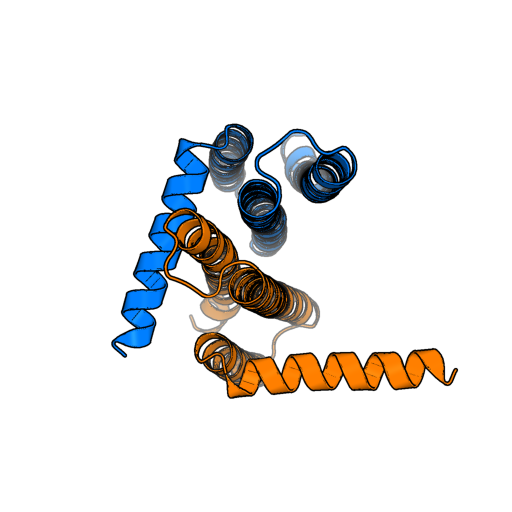5 ? -3.574 18.516 -0.803 1 96.81 85 GLY B CA 1
ATOM 1543 C C . GLY B 1 85 ? -2.697 17.469 -1.466 1 96.81 85 GLY B C 1
ATOM 1544 O O . GLY B 1 85 ? -3.117 16.328 -1.651 1 96.81 85 GLY B O 1
ATOM 1545 N N . LYS B 1 86 ? -1.495 17.859 -1.805 1 97.5 86 LYS B N 1
ATOM 1546 C CA . LYS B 1 86 ? -0.559 16.922 -2.43 1 97.5 86 LYS B CA 1
ATOM 1547 C C . LYS B 1 86 ? -0.188 15.789 -1.478 1 97.5 86 LYS B C 1
ATOM 1549 O O . LYS B 1 86 ? -0.043 14.641 -1.897 1 97.5 86 LYS B O 1
ATOM 1554 N N . VAL B 1 87 ? 0.051 16.141 -0.222 1 98.12 87 VAL B N 1
ATOM 1555 C CA . VAL B 1 87 ? 0.345 15.125 0.784 1 98.12 87 VAL B CA 1
ATOM 1556 C C . VAL B 1 87 ? -0.766 14.078 0.801 1 98.12 87 VAL B C 1
ATOM 1558 O O . VAL B 1 87 ? -0.496 12.875 0.724 1 98.12 87 VAL B O 1
ATOM 1561 N N . LYS B 1 88 ? -2.006 14.508 0.866 1 97.94 88 LYS B N 1
ATOM 1562 C CA . LYS B 1 88 ? -3.158 13.609 0.955 1 97.94 88 LYS B CA 1
ATOM 1563 C C . LYS B 1 88 ? -3.324 12.797 -0.325 1 97.94 88 LYS B C 1
ATOM 1565 O O . LYS B 1 88 ? -3.66 11.617 -0.273 1 97.94 88 LYS B O 1
ATOM 1570 N N . ASP B 1 89 ? -3.105 13.469 -1.412 1 98.19 89 ASP B N 1
ATOM 1571 C CA . ASP B 1 89 ? -3.207 12.773 -2.693 1 98.19 89 ASP B CA 1
ATOM 1572 C C . ASP B 1 89 ? -2.182 11.648 -2.791 1 98.19 89 ASP B C 1
ATOM 1574 O O . ASP B 1 89 ? -2.502 10.547 -3.248 1 98.19 89 ASP B O 1
ATOM 1578 N N . VAL B 1 90 ? -0.996 11.898 -2.441 1 98.5 90 VAL B N 1
ATOM 1579 C CA . VAL B 1 90 ? 0.08 10.914 -2.506 1 98.5 90 VAL B CA 1
ATOM 1580 C C . VAL B 1 90 ? -0.21 9.766 -1.542 1 98.5 90 VAL B C 1
ATOM 1582 O O . VAL B 1 90 ? -0.051 8.594 -1.896 1 98.5 90 VAL B O 1
ATOM 1585 N N . ALA B 1 91 ? -0.596 10.062 -0.312 1 98.44 91 ALA B N 1
ATOM 1586 C CA . ALA B 1 91 ? -0.951 9.023 0.653 1 98.44 91 ALA B CA 1
ATOM 1587 C C . ALA B 1 91 ? -2.084 8.148 0.125 1 98.44 91 ALA B C 1
ATOM 1589 O O . ALA B 1 91 ? -2.045 6.926 0.259 1 98.44 91 ALA B O 1
ATOM 1590 N N . ALA B 1 92 ? -3.076 8.805 -0.45 1 98 92 ALA B N 1
ATOM 1591 C CA . ALA B 1 92 ? -4.168 8.055 -1.065 1 98 92 ALA B CA 1
ATOM 1592 C C . ALA B 1 92 ? -3.66 7.172 -2.199 1 98 92 ALA B C 1
ATOM 1594 O O . ALA B 1 92 ? -4.191 6.082 -2.434 1 98 92 ALA B O 1
ATOM 1595 N N . GLY B 1 93 ? -2.689 7.672 -2.938 1 98.44 93 GLY B N 1
ATOM 1596 C CA . GLY B 1 93 ? -2.057 6.875 -3.979 1 98.44 93 GLY B CA 1
ATOM 1597 C C . GLY B 1 93 ? -1.504 5.559 -3.469 1 98.44 93 GLY B C 1
ATOM 1598 O O . GLY B 1 93 ? -1.58 4.539 -4.156 1 98.44 93 GLY B O 1
ATOM 1599 N N . ALA B 1 94 ? -0.931 5.527 -2.27 1 98.56 94 ALA B N 1
ATOM 1600 C CA . ALA B 1 94 ? -0.414 4.305 -1.663 1 98.56 94 ALA B CA 1
ATOM 1601 C C . ALA B 1 94 ? -1.524 3.275 -1.475 1 98.56 94 ALA B C 1
ATOM 1603 O O . ALA B 1 94 ? -1.316 2.08 -1.697 1 98.56 94 ALA B O 1
ATOM 1604 N N . VAL B 1 95 ? -2.65 3.723 -1.074 1 98.38 95 VAL B N 1
ATOM 1605 C CA . VAL B 1 95 ? -3.783 2.836 -0.836 1 98.38 95 VAL B CA 1
ATOM 1606 C C . VAL B 1 95 ? -4.25 2.225 -2.156 1 98.38 95 VAL B C 1
ATOM 1608 O O . VAL B 1 95 ? -4.531 1.025 -2.229 1 98.38 95 VAL B O 1
ATOM 1611 N N . ILE B 1 96 ? -4.336 3.021 -3.18 1 97.75 96 ILE B N 1
ATOM 1612 C CA . ILE B 1 96 ? -4.781 2.545 -4.484 1 97.75 96 ILE B CA 1
ATOM 1613 C C . ILE B 1 96 ? -3.803 1.497 -5.012 1 97.75 96 ILE B C 1
ATOM 1615 O O . ILE B 1 96 ? -4.215 0.485 -5.582 1 97.75 96 ILE B O 1
ATOM 1619 N N . VAL B 1 97 ? -2.537 1.736 -4.871 1 98.12 97 VAL B N 1
ATOM 1620 C CA . VAL B 1 97 ? -1.527 0.783 -5.316 1 98.12 97 VAL B CA 1
ATOM 1621 C C . VAL B 1 97 ? -1.671 -0.524 -4.543 1 98.12 97 VAL B C 1
ATOM 1623 O O . VAL B 1 97 ? -1.662 -1.607 -5.129 1 98.12 97 VAL B O 1
ATOM 1626 N N . ALA B 1 98 ? -1.784 -0.422 -3.225 1 98.5 98 ALA B N 1
ATOM 1627 C CA . ALA B 1 98 ? -1.995 -1.606 -2.396 1 98.5 98 ALA B CA 1
ATOM 1628 C C . ALA B 1 98 ? -3.234 -2.375 -2.844 1 98.5 98 ALA B C 1
ATOM 1630 O O . ALA B 1 98 ? -3.205 -3.604 -2.953 1 98.5 98 ALA B O 1
ATOM 1631 N N . ALA B 1 99 ? -4.297 -1.676 -3.072 1 98.19 99 ALA B N 1
ATOM 1632 C CA . ALA B 1 99 ? -5.547 -2.301 -3.492 1 98.19 99 ALA B CA 1
ATOM 1633 C C . ALA B 1 99 ? -5.391 -2.99 -4.844 1 98.19 99 ALA B C 1
ATOM 1635 O O . ALA B 1 99 ? -5.895 -4.098 -5.043 1 98.19 99 ALA B O 1
ATOM 1636 N N . PHE B 1 100 ? -4.723 -2.342 -5.762 1 97.75 100 PHE B N 1
ATOM 1637 C CA . PHE B 1 100 ? -4.496 -2.914 -7.082 1 97.75 100 PHE B CA 1
ATOM 1638 C C . PHE B 1 100 ? -3.711 -4.215 -6.984 1 97.75 100 PHE B C 1
ATOM 1640 O O . PHE B 1 100 ? -4.074 -5.215 -7.605 1 97.75 100 PHE B O 1
ATOM 1647 N N . ILE B 1 101 ? -2.652 -4.172 -6.234 1 97.75 101 ILE B N 1
ATOM 1648 C CA . ILE B 1 101 ? -1.852 -5.371 -6.012 1 97.75 101 ILE B CA 1
ATOM 1649 C C . ILE B 1 101 ? -2.719 -6.465 -5.395 1 97.75 101 ILE B C 1
ATOM 1651 O O . ILE B 1 101 ? -2.654 -7.625 -5.809 1 97.75 101 ILE B O 1
ATOM 1655 N N . SER B 1 102 ? -3.496 -6.102 -4.434 1 98.44 102 SER B N 1
ATOM 1656 C CA . SER B 1 102 ? -4.352 -7.062 -3.746 1 98.44 102 SER B CA 1
ATOM 1657 C C . SER B 1 102 ? -5.359 -7.688 -4.703 1 98.44 102 SER B C 1
ATOM 1659 O O . SER B 1 102 ? -5.66 -8.883 -4.605 1 98.44 102 SER B O 1
ATOM 1661 N N . VAL B 1 103 ? -5.914 -6.984 -5.617 1 97.75 103 VAL B N 1
ATOM 1662 C CA . VAL B 1 103 ? -6.883 -7.492 -6.582 1 97.75 103 VAL B CA 1
ATOM 1663 C C . VAL B 1 103 ? -6.207 -8.492 -7.512 1 97.75 103 VAL B C 1
ATOM 1665 O O . VAL B 1 103 ? -6.789 -9.523 -7.852 1 97.75 103 VAL B O 1
ATOM 1668 N N . ILE B 1 104 ? -4.984 -8.195 -7.938 1 97.88 104 ILE B N 1
ATOM 1669 C CA . ILE B 1 104 ? -4.258 -9.117 -8.805 1 97.88 104 ILE B CA 1
ATOM 1670 C C . ILE B 1 104 ? -4.004 -10.43 -8.062 1 97.88 104 ILE B C 1
ATOM 1672 O O . ILE B 1 104 ? -4.176 -11.508 -8.633 1 97.88 104 ILE B O 1
ATOM 1676 N N . ILE B 1 105 ? -3.604 -10.32 -6.82 1 97.94 105 ILE B N 1
ATOM 1677 C CA . ILE B 1 105 ? -3.359 -11.5 -6.004 1 97.94 105 ILE B CA 1
ATOM 1678 C C . ILE B 1 105 ? -4.641 -12.32 -5.883 1 97.94 105 ILE B C 1
ATOM 1680 O O . ILE B 1 105 ? -4.629 -13.539 -6.082 1 97.94 105 ILE B O 1
ATOM 1684 N N . ALA B 1 106 ? -5.707 -11.664 -5.578 1 97.88 106 ALA B N 1
ATOM 1685 C CA . ALA B 1 106 ? -6.992 -12.352 -5.473 1 97.88 106 ALA B CA 1
ATOM 1686 C C . ALA B 1 106 ? -7.363 -13.016 -6.793 1 97.88 106 ALA B C 1
ATOM 1688 O O . ALA B 1 106 ? -7.84 -14.156 -6.809 1 97.88 106 ALA B O 1
ATOM 1689 N N . ALA B 1 107 ? -7.164 -12.375 -7.871 1 97.38 107 ALA B N 1
ATOM 1690 C CA . ALA B 1 107 ? -7.492 -12.922 -9.188 1 97.38 107 ALA B CA 1
ATOM 1691 C C . ALA B 1 107 ? -6.672 -14.172 -9.484 1 97.38 107 ALA B C 1
ATOM 1693 O O . ALA B 1 107 ? -7.203 -15.156 -10 1 97.38 107 ALA B O 1
ATOM 1694 N N . LEU B 1 108 ? -5.406 -14.125 -9.18 1 96.75 108 LEU B N 1
ATOM 1695 C CA . LEU B 1 108 ? -4.523 -15.258 -9.422 1 96.75 108 LEU B CA 1
ATOM 1696 C C . LEU B 1 108 ? -4.969 -16.484 -8.625 1 96.75 108 LEU B C 1
ATOM 1698 O O . LEU B 1 108 ? -4.789 -17.609 -9.078 1 96.75 108 LEU B O 1
ATOM 1702 N N . ILE B 1 109 ? -5.57 -16.219 -7.516 1 96.81 109 ILE B N 1
ATOM 1703 C CA . ILE B 1 109 ? -5.945 -17.312 -6.629 1 96.81 109 ILE B CA 1
ATOM 1704 C C . ILE B 1 109 ? -7.344 -17.812 -6.984 1 96.81 109 ILE B C 1
ATOM 1706 O O . ILE B 1 109 ? -7.574 -19.016 -7.078 1 96.81 109 ILE B O 1
ATOM 1710 N N . PHE B 1 110 ? -8.258 -16.938 -7.266 1 97 110 PHE B N 1
ATOM 1711 C CA . PHE B 1 110 ? -9.656 -17.328 -7.371 1 97 110 PHE B CA 1
ATOM 1712 C C . PHE B 1 110 ? -10.008 -17.703 -8.805 1 97 110 PHE B C 1
ATOM 1714 O O . PHE B 1 110 ? -10.875 -18.547 -9.031 1 97 110 PHE B O 1
ATOM 1721 N N . ILE B 1 111 ? -9.391 -17.109 -9.781 1 95.38 111 ILE B N 1
ATOM 1722 C CA . ILE B 1 111 ? -9.789 -17.328 -11.164 1 95.38 111 ILE B CA 1
ATOM 1723 C C . ILE B 1 111 ? -9.602 -18.797 -11.523 1 95.38 111 ILE B C 1
ATOM 1725 O O . ILE B 1 111 ? -10.508 -19.438 -12.086 1 95.38 111 ILE B O 1
ATOM 1729 N N . PRO B 1 112 ? -8.477 -19.422 -11.18 1 94.06 112 PRO B N 1
ATOM 1730 C CA . PRO B 1 112 ? -8.312 -20.844 -11.508 1 94.06 112 PRO B CA 1
ATOM 1731 C C . PRO B 1 112 ? -9.352 -21.734 -10.828 1 94.06 112 PRO B C 1
ATOM 1733 O O . PRO B 1 112 ? -9.617 -22.844 -11.297 1 94.06 112 PRO B O 1
ATOM 1736 N N . LYS B 1 113 ? -9.93 -21.234 -9.828 1 93 113 LYS B N 1
ATOM 1737 C CA . LYS B 1 113 ? -10.922 -22.031 -9.102 1 93 113 LYS B CA 1
ATOM 1738 C C . LYS B 1 113 ? -12.312 -21.828 -9.688 1 93 113 LYS B C 1
ATOM 1740 O O . LYS B 1 113 ? -13.234 -22.594 -9.367 1 93 113 LYS B O 1
ATOM 1745 N N . LEU B 1 114 ? -12.422 -20.875 -10.492 1 91.31 114 LEU B N 1
ATOM 1746 C CA . LEU B 1 114 ? -13.727 -20.562 -11.086 1 91.31 114 LEU B CA 1
ATOM 1747 C C . LEU B 1 114 ? -13.812 -21.094 -12.516 1 91.31 114 LEU B C 1
ATOM 1749 O O . LEU B 1 114 ? -14.898 -21.141 -13.094 1 91.31 114 LEU B O 1
ATOM 1753 N N . ILE B 1 115 ? -12.734 -21.375 -13.133 1 85.69 115 ILE B N 1
ATOM 1754 C CA . ILE B 1 115 ? -12.75 -21.953 -14.477 1 85.69 115 ILE B CA 1
ATOM 1755 C C . ILE B 1 115 ? -12.383 -23.422 -14.422 1 85.69 115 ILE B C 1
ATOM 1757 O O . ILE B 1 115 ? -11.656 -23.859 -13.523 1 85.69 115 ILE B O 1
#

Solvent-accessible surface area (backbone atoms only — not comparable to full-atom values): 11920 Å² total; per-residue (Å²): 105,66,68,56,55,50,49,50,52,40,14,51,51,14,44,52,50,42,53,73,70,31,67,68,52,45,52,50,51,50,49,50,51,52,51,49,51,51,38,60,74,69,59,58,51,72,71,55,48,46,54,51,47,51,32,51,33,49,28,53,30,36,45,29,44,29,50,19,49,44,44,45,41,44,70,77,45,73,57,96,44,72,70,53,52,50,54,45,52,54,38,50,47,53,27,53,52,34,43,52,53,30,50,51,53,48,45,68,60,47,49,66,72,73,99,108,66,66,57,56,50,49,49,52,53,53,52,49,52,51,52,51,42,54,74,70,32,69,68,53,45,52,51,52,52,49,49,50,52,50,48,50,50,36,61,75,69,59,57,51,74,71,54,47,52,53,51,52,51,33,52,46,50,27,53,52,36,44,52,52,29,51,52,50,44,51,49,42,46,69,78,46,74,57,95,44,73,66,56,49,48,23,46,15,17,23,40,20,20,28,53,49,24,44,52,43,29,51,52,49,50,45,68,62,48,49,68,72,72,101

Radius of gyration: 18.89 Å; Cα contacts (8 Å, |Δi|>4): 192; chains: 2; bounding box: 41×50×52 Å

Nearest PDB structures (foldseek):
  4brb-assembly2_D  TM=9.085E-01  e=4.754E-05  Escherichia coli K-12
  5d56-assembly1_A  TM=8.842E-01  e=6.699E-05  Escherichia coli K-12
  4bpd-assembly2_D  TM=9.051E-01  e=8.420E-05  Escherichia coli K-12
  5d6i-assembly1_C  TM=9.070E-01  e=9.995E-05  Escherichia coli
  4ck0-assembly1_C  TM=9.122E-01  e=2.961E-04  Escherichia coli K-12